Protein AF-Q4RB88-F1 (afdb_monomer_lite)

Sequence (222 aa):
HFDNVGSGYLALLQVATFKGWMDIMYAAIDSRRVEDQPIYEDNLYMYIYFVIFIIFGSFFTLNLFIGVIIDNFNQQKKKNCYQIFCFSSLYFGGQDIFMTEEQKKYYNAMKKLGSKKPQKPIPRPQNKIQGLVFDFVTQQVFDISIMILICLNMVTMMVETDDQSKDTEDVLYWVNFVFIVVFTGEFLLKLFALRHYYFTNGWNVFDVVVVILSIVGKYLAL

Foldseek 3Di:
DPPDPVVVVVLLVCLLVVHPVVVVQQCVQQDDDPPDDGDGRPRVCSVVVSVCCNVCVNPVVVVVVVVVVVVVLVVVQVVVVVVVVVPDPDDDDGDDPPDDPVRVVVVVVVVVVVVDDDDDDADFDPDPVLNVLLVVLPDPVNVVVVVVLVVVLVVLVVVDDPDDDPVNVVVSVVVLVVSLVVLVVSLVSLCSNRPPNQVVDPVSVVSVVVSVVSVVVVVVVD

InterPro domains:
  IPR005821 Ion transport domain [PF00520] (1-79)
  IPR005821 Ion transport domain [PF00520] (140-217)
  IPR027359 Voltage-dependent channel domain superfamily [G3DSA:1.20.120.350] (132-222)
  IPR043203 Voltage-gated cation channel calcium and sodium [PTHR10037] (1-218)
  IPR044564 Voltage-gated sodium channel alpha subunit, inactivation gate [cd13433] (71-135)

Radius of gyration: 31.75 Å; chains: 1; bounding box: 65×32×84 Å

Structure (mmCIF, N/CA/C/O backbone):
data_AF-Q4RB88-F1
#
_entry.id   AF-Q4RB88-F1
#
loop_
_atom_site.group_PDB
_atom_site.id
_atom_site.type_symbol
_atom_site.label_atom_id
_atom_site.label_alt_id
_atom_site.label_comp_id
_atom_site.label_asym_id
_atom_site.label_entity_id
_atom_site.label_seq_id
_atom_site.pdbx_PDB_ins_code
_atom_site.Cartn_x
_atom_site.Cartn_y
_atom_site.Cartn_z
_atom_site.occupancy
_atom_site.B_iso_or_equiv
_atom_site.auth_seq_id
_atom_site.auth_comp_id
_atom_site.auth_asym_id
_atom_site.auth_atom_id
_atom_site.pdbx_PDB_model_num
ATOM 1 N N . HIS A 1 1 ? 22.715 5.050 -31.497 1.00 77.69 1 HIS A N 1
ATOM 2 C CA . HIS A 1 1 ? 23.514 4.656 -32.678 1.00 77.69 1 HIS A CA 1
ATOM 3 C C . HIS A 1 1 ? 24.843 4.044 -32.241 1.00 77.69 1 HIS A C 1
ATOM 5 O O . HIS A 1 1 ? 25.268 4.281 -31.112 1.00 77.69 1 HIS A O 1
ATOM 11 N N . PHE A 1 2 ? 25.467 3.237 -33.103 1.00 89.88 2 PHE A N 1
ATOM 12 C CA . PHE A 1 2 ? 26.639 2.401 -32.792 1.00 89.88 2 PHE A CA 1
ATOM 13 C C . PHE A 1 2 ? 27.929 2.889 -33.480 1.00 89.88 2 PHE A C 1
ATOM 15 O O . PHE A 1 2 ? 28.829 2.101 -33.740 1.00 89.88 2 PHE A O 1
ATOM 22 N N . ASP A 1 3 ? 28.028 4.192 -33.750 1.00 88.94 3 ASP A N 1
ATOM 23 C CA . ASP A 1 3 ? 29.094 4.760 -34.593 1.00 88.94 3 ASP A CA 1
ATOM 24 C C . ASP A 1 3 ? 30.464 4.755 -33.899 1.00 88.94 3 ASP A C 1
ATOM 26 O O . ASP A 1 3 ? 31.497 4.556 -34.528 1.00 88.94 3 ASP A O 1
ATOM 30 N N . ASN A 1 4 ? 30.469 4.932 -32.575 1.00 93.94 4 ASN A N 1
ATOM 31 C CA . ASN A 1 4 ? 31.652 4.867 -31.726 1.00 93.94 4 ASN A CA 1
ATOM 32 C C . ASN A 1 4 ? 31.430 3.905 -30.555 1.00 93.94 4 ASN A C 1
ATOM 34 O O . ASN A 1 4 ? 30.302 3.672 -30.120 1.00 93.94 4 ASN A O 1
ATOM 38 N N . VAL A 1 5 ? 32.520 3.422 -29.952 1.00 94.00 5 VAL A N 1
ATOM 39 C CA . VAL A 1 5 ? 32.455 2.534 -28.776 1.00 94.00 5 VAL A CA 1
ATOM 40 C C . VAL A 1 5 ? 31.683 3.186 -27.621 1.00 94.00 5 VAL A C 1
ATOM 42 O O . VAL A 1 5 ? 30.823 2.549 -27.021 1.00 94.00 5 VAL A O 1
ATOM 45 N N . GLY A 1 6 ? 31.921 4.473 -27.340 1.00 93.44 6 GLY A N 1
ATOM 46 C CA . GLY A 1 6 ? 31.227 5.198 -26.267 1.00 93.44 6 GLY A CA 1
ATOM 47 C C . GLY A 1 6 ? 29.718 5.353 -26.501 1.00 93.44 6 GLY A C 1
ATOM 48 O O . GLY A 1 6 ? 28.925 5.083 -25.599 1.00 93.44 6 GLY A O 1
ATOM 49 N N . SER A 1 7 ? 29.303 5.724 -27.718 1.00 91.38 7 SER A N 1
ATOM 50 C CA . SER A 1 7 ? 27.880 5.793 -28.086 1.00 91.38 7 SER A CA 1
ATOM 51 C C . SER A 1 7 ? 27.234 4.406 -28.122 1.00 91.38 7 SER A C 1
ATOM 53 O O . SER A 1 7 ? 26.071 4.267 -27.752 1.00 91.38 7 SER A O 1
ATOM 55 N N . GLY A 1 8 ? 28.002 3.376 -28.491 1.00 93.12 8 GLY A N 1
ATOM 56 C CA . GLY A 1 8 ? 27.594 1.978 -28.416 1.00 93.12 8 GLY A CA 1
ATOM 57 C C . GLY A 1 8 ? 27.326 1.530 -26.981 1.00 93.12 8 GLY A C 1
ATOM 58 O O . GLY A 1 8 ? 26.267 0.973 -26.719 1.00 93.12 8 GLY A O 1
ATOM 59 N N . TYR A 1 9 ? 28.206 1.843 -26.023 1.00 92.31 9 TYR A N 1
ATOM 60 C CA . TYR A 1 9 ? 27.949 1.574 -24.601 1.00 92.31 9 TYR A CA 1
ATOM 61 C C . TYR A 1 9 ? 26.694 2.286 -24.091 1.00 92.31 9 TYR A C 1
ATOM 63 O O . TYR A 1 9 ? 25.915 1.687 -23.352 1.00 92.31 9 TYR A O 1
ATOM 71 N N . LEU A 1 10 ? 26.469 3.537 -24.500 1.00 93.06 10 LEU A N 1
ATOM 72 C CA . LEU A 1 10 ? 25.260 4.277 -24.138 1.00 93.06 10 LEU A CA 1
ATOM 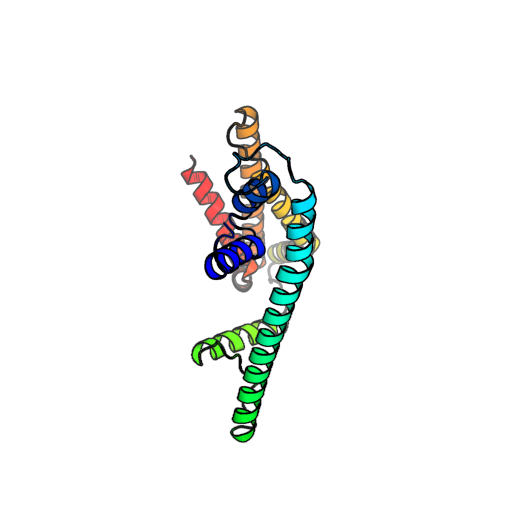73 C C . LEU A 1 10 ? 23.995 3.631 -24.729 1.00 93.06 10 LEU A C 1
ATOM 75 O O . LEU A 1 10 ? 23.004 3.475 -24.019 1.00 93.06 10 LEU A O 1
ATOM 79 N N . ALA A 1 11 ? 24.042 3.195 -25.989 1.00 92.69 11 ALA A N 1
ATOM 80 C CA . ALA A 1 11 ? 22.943 2.474 -26.625 1.00 92.69 11 ALA A CA 1
ATOM 81 C C . ALA A 1 11 ? 22.674 1.124 -25.935 1.00 92.69 11 ALA A C 1
ATOM 83 O O . ALA A 1 11 ? 21.530 0.808 -25.618 1.00 92.69 11 ALA A O 1
ATOM 84 N N . LEU A 1 12 ? 23.720 0.357 -25.618 1.00 92.06 12 LEU A N 1
ATOM 85 C CA . LEU A 1 12 ? 23.603 -0.900 -24.874 1.00 92.06 12 LEU A CA 1
ATOM 86 C C . LEU A 1 12 ? 23.063 -0.686 -23.455 1.00 92.06 12 LEU A C 1
ATOM 88 O O . LEU A 1 12 ? 22.292 -1.510 -22.976 1.00 92.06 12 LEU A O 1
ATOM 92 N N . LEU A 1 13 ? 23.406 0.421 -22.792 1.00 91.31 13 LEU A N 1
ATOM 93 C CA . LEU A 1 13 ? 22.841 0.790 -21.492 1.00 91.31 13 LEU A CA 1
ATOM 94 C C . LEU A 1 13 ? 21.338 1.109 -21.592 1.00 91.31 13 LEU A C 1
ATOM 96 O O . LEU A 1 13 ? 20.556 0.671 -20.748 1.00 91.31 13 LEU A O 1
ATOM 100 N N . GLN A 1 14 ? 20.916 1.840 -22.625 1.00 92.38 14 GLN A N 1
ATOM 101 C CA . GLN A 1 14 ? 19.498 2.120 -22.895 1.00 92.38 14 GLN A CA 1
ATOM 102 C C . GLN A 1 14 ? 18.711 0.832 -23.171 1.00 92.38 14 GLN A C 1
ATOM 104 O O . GLN A 1 14 ? 17.647 0.615 -22.587 1.00 92.38 14 GLN A O 1
ATOM 109 N N . VAL A 1 15 ? 19.285 -0.076 -23.967 1.00 92.94 15 VAL A N 1
ATOM 110 C CA . VAL A 1 15 ? 18.731 -1.419 -24.191 1.00 92.94 15 VAL A CA 1
ATOM 111 C C . VAL A 1 15 ? 18.657 -2.209 -22.887 1.00 92.94 15 VAL A C 1
ATOM 113 O O . VAL A 1 15 ? 17.604 -2.750 -22.561 1.00 92.94 15 VAL A O 1
ATOM 116 N N . ALA A 1 16 ? 19.727 -2.224 -22.090 1.00 92.12 16 ALA A N 1
ATOM 117 C CA . ALA A 1 16 ? 19.778 -2.998 -20.856 1.00 92.12 16 ALA A CA 1
ATOM 118 C C . ALA A 1 16 ? 18.821 -2.494 -19.763 1.00 92.12 16 ALA A C 1
ATOM 120 O O . ALA A 1 16 ? 18.448 -3.265 -18.882 1.00 92.12 16 ALA A O 1
ATOM 121 N N . THR A 1 17 ? 18.427 -1.219 -19.813 1.00 90.81 17 THR A N 1
ATOM 122 C CA . THR A 1 17 ? 17.453 -0.603 -18.895 1.00 90.81 17 THR A CA 1
ATOM 123 C C . THR A 1 17 ? 16.021 -0.614 -19.434 1.00 90.81 17 THR A C 1
ATOM 125 O O . THR A 1 17 ? 15.116 -0.145 -18.742 1.00 90.81 17 THR A O 1
ATOM 128 N N . PHE A 1 18 ? 15.806 -1.142 -20.645 1.00 91.19 18 PHE A N 1
ATOM 129 C CA . PHE A 1 18 ? 14.524 -1.157 -21.355 1.00 91.19 18 PHE A CA 1
ATOM 130 C C . PHE A 1 18 ? 13.894 0.234 -21.547 1.00 91.19 18 PHE A C 1
ATOM 132 O O . PHE A 1 18 ? 12.673 0.364 -21.646 1.00 91.19 18 PHE A O 1
ATOM 139 N N . LYS A 1 19 ? 14.710 1.293 -21.644 1.00 91.38 19 LYS A N 1
ATOM 140 C CA . LYS A 1 19 ? 14.245 2.674 -21.867 1.00 91.38 19 LYS A CA 1
ATOM 141 C C . LYS A 1 19 ? 14.839 3.244 -23.150 1.00 91.38 19 LYS A C 1
ATOM 143 O O . LYS A 1 19 ? 16.054 3.319 -23.278 1.00 91.38 19 LYS A O 1
ATOM 148 N N . GLY A 1 20 ? 13.983 3.653 -24.090 1.00 90.50 20 GLY A N 1
ATOM 149 C CA . GLY A 1 20 ? 14.419 4.169 -25.400 1.00 90.50 20 GLY A CA 1
ATOM 150 C C . GLY A 1 20 ? 15.058 3.110 -26.312 1.00 90.50 20 GLY A C 1
ATOM 151 O O . GLY A 1 20 ? 15.670 3.438 -27.320 1.00 90.50 20 GLY A O 1
ATOM 152 N N . TRP A 1 21 ? 14.931 1.829 -25.958 1.00 93.44 21 TRP A N 1
ATOM 153 C CA . TRP A 1 21 ? 15.539 0.716 -26.687 1.00 93.44 21 TRP A CA 1
ATOM 154 C C . TRP A 1 21 ? 14.840 0.405 -28.015 1.00 93.44 21 TRP A C 1
ATOM 156 O O . TRP A 1 21 ? 15.489 -0.094 -28.930 1.00 93.44 21 TRP A O 1
ATOM 166 N N . MET A 1 22 ? 13.546 0.729 -28.126 1.00 93.94 22 MET A N 1
ATOM 167 C CA . MET A 1 22 ? 12.754 0.508 -29.340 1.00 93.94 22 MET A CA 1
ATOM 168 C C . MET A 1 22 ? 13.342 1.265 -30.530 1.00 93.94 22 MET A C 1
ATOM 170 O O . MET A 1 22 ? 13.569 0.660 -31.568 1.00 93.94 22 MET A O 1
ATOM 174 N N . ASP A 1 23 ? 13.678 2.546 -30.357 1.00 93.44 23 ASP A N 1
ATOM 175 C CA . ASP A 1 23 ? 14.223 3.381 -31.436 1.00 93.44 23 ASP A CA 1
ATOM 176 C C . ASP A 1 23 ? 15.582 2.860 -31.927 1.00 93.44 23 ASP A C 1
ATOM 178 O O . ASP A 1 23 ? 15.859 2.836 -33.125 1.00 93.44 23 ASP A O 1
ATOM 182 N N . ILE A 1 24 ? 16.423 2.382 -31.001 1.00 93.81 24 ILE A N 1
ATOM 183 C CA . ILE A 1 24 ? 17.715 1.759 -31.324 1.00 93.81 24 ILE A CA 1
ATOM 184 C C . ILE A 1 24 ? 17.507 0.448 -32.080 1.00 93.81 24 ILE A C 1
ATOM 186 O O . ILE A 1 24 ? 18.217 0.175 -33.047 1.00 93.81 24 ILE A O 1
ATOM 190 N N . MET A 1 25 ? 16.561 -0.367 -31.619 1.00 94.25 25 MET A N 1
ATOM 191 C CA . MET A 1 25 ? 16.270 -1.662 -32.208 1.00 94.25 25 MET A CA 1
ATOM 192 C C . MET A 1 25 ? 15.705 -1.494 -33.623 1.00 94.25 25 MET A C 1
ATOM 194 O O . MET A 1 25 ? 16.228 -2.111 -34.544 1.00 94.25 25 MET A O 1
ATOM 198 N N . TYR A 1 26 ? 14.713 -0.619 -33.817 1.00 93.31 26 TYR A N 1
ATOM 199 C CA . TYR A 1 26 ? 14.128 -0.332 -35.129 1.00 93.31 26 TYR A CA 1
ATOM 200 C C . TYR A 1 26 ? 15.175 0.185 -36.116 1.00 93.31 26 TYR A C 1
ATOM 202 O O . TYR A 1 26 ? 15.323 -0.375 -37.198 1.00 93.31 26 TYR A O 1
ATOM 210 N N . ALA A 1 27 ? 15.998 1.157 -35.711 1.00 92.81 27 ALA A N 1
ATOM 211 C CA . ALA A 1 27 ? 17.072 1.665 -36.563 1.00 92.81 27 ALA A CA 1
ATOM 212 C C . ALA A 1 27 ? 18.110 0.588 -36.939 1.00 92.81 27 ALA A C 1
ATOM 214 O O . ALA A 1 27 ? 18.722 0.669 -38.001 1.00 92.81 27 ALA A O 1
ATOM 215 N N . ALA A 1 28 ? 18.331 -0.410 -36.078 1.00 92.62 28 ALA A N 1
ATOM 216 C CA . ALA A 1 28 ? 19.241 -1.519 -36.351 1.00 92.62 28 ALA A CA 1
ATOM 217 C C . ALA A 1 28 ? 18.615 -2.598 -37.254 1.00 92.62 28 ALA A C 1
ATOM 219 O O . ALA A 1 28 ? 19.313 -3.159 -38.094 1.00 92.62 28 ALA A O 1
ATOM 220 N N . ILE A 1 29 ? 17.320 -2.886 -37.116 1.00 94.44 29 ILE A N 1
ATOM 221 C CA . ILE A 1 29 ? 16.604 -3.860 -37.958 1.00 94.44 29 ILE A CA 1
ATOM 222 C C . ILE A 1 29 ? 16.434 -3.336 -39.384 1.00 94.44 29 ILE A C 1
ATOM 224 O O . ILE A 1 29 ? 16.623 -4.086 -40.338 1.00 94.44 29 ILE A O 1
ATOM 228 N N . ASP A 1 30 ? 16.150 -2.043 -39.531 1.00 93.88 30 ASP A N 1
ATOM 229 C CA . ASP A 1 30 ? 15.980 -1.406 -40.840 1.00 93.88 30 ASP A CA 1
ATOM 230 C C . ASP A 1 30 ? 17.328 -1.080 -41.520 1.00 93.88 30 ASP A C 1
ATOM 232 O O . ASP A 1 30 ? 17.373 -0.513 -42.617 1.00 93.88 30 ASP A O 1
ATOM 236 N N . SER A 1 31 ? 18.449 -1.403 -40.861 1.00 91.56 31 SER A N 1
ATOM 237 C CA . SER A 1 31 ? 19.793 -1.082 -41.344 1.00 91.56 31 SER A CA 1
ATOM 238 C C . SER A 1 31 ? 20.233 -1.980 -42.501 1.00 91.56 31 SER A C 1
ATOM 240 O O . SER A 1 31 ? 20.001 -3.190 -42.506 1.00 91.56 31 SER A O 1
ATOM 242 N N . ARG A 1 32 ? 20.913 -1.367 -43.478 1.00 88.69 32 ARG A N 1
ATOM 243 C CA . ARG A 1 32 ? 21.399 -2.023 -44.701 1.00 88.69 32 ARG A CA 1
ATOM 244 C C . ARG A 1 32 ? 22.917 -1.892 -44.820 1.00 88.69 32 ARG A C 1
ATOM 246 O O . ARG A 1 32 ? 23.649 -2.313 -43.926 1.00 88.69 32 ARG A O 1
ATOM 253 N N . ARG A 1 33 ? 23.420 -1.319 -45.917 1.00 87.81 33 ARG A N 1
ATOM 254 C CA . ARG A 1 33 ? 24.838 -0.971 -46.074 1.00 87.81 33 ARG A CA 1
ATOM 255 C C . ARG A 1 33 ? 25.094 0.450 -45.584 1.00 87.81 33 ARG A C 1
ATOM 257 O O . ARG A 1 33 ? 24.173 1.240 -45.400 1.00 87.81 33 ARG A O 1
ATOM 264 N N . VAL A 1 34 ? 26.368 0.759 -45.369 1.00 83.50 34 VAL A N 1
ATOM 265 C CA . VAL A 1 34 ? 26.815 2.106 -45.002 1.00 83.50 34 VAL A CA 1
ATOM 266 C C . VAL A 1 34 ? 26.401 3.084 -46.112 1.00 83.50 34 VAL A C 1
ATOM 268 O O . VAL A 1 34 ? 26.626 2.782 -47.282 1.00 83.50 34 VAL A O 1
ATOM 271 N N . GLU A 1 35 ? 25.795 4.214 -45.735 1.00 87.62 35 GLU A N 1
ATOM 272 C CA . GLU A 1 35 ? 25.214 5.258 -46.611 1.00 87.62 35 GLU A CA 1
ATOM 273 C C . GLU A 1 35 ? 23.905 4.910 -47.358 1.00 87.62 35 GLU A C 1
ATOM 275 O O . GLU A 1 35 ? 23.347 5.779 -48.030 1.00 87.62 35 GLU A O 1
ATOM 280 N N . ASP A 1 36 ? 23.353 3.698 -47.223 1.00 90.62 36 ASP A N 1
ATOM 281 C CA . ASP A 1 36 ? 22.046 3.371 -47.812 1.00 90.62 36 ASP A CA 1
ATOM 282 C C . ASP A 1 36 ? 20.893 3.815 -46.894 1.00 90.62 36 ASP A C 1
ATOM 284 O O . ASP A 1 36 ? 20.906 3.571 -45.686 1.00 90.62 36 ASP A O 1
ATOM 288 N N . GLN A 1 37 ? 19.836 4.401 -47.473 1.00 90.38 37 GLN A N 1
ATOM 289 C CA . GLN A 1 37 ? 18.606 4.722 -46.734 1.00 90.38 37 GLN A CA 1
ATOM 290 C C . GLN A 1 37 ? 18.017 3.436 -46.112 1.00 90.38 37 GLN A C 1
ATOM 292 O O . GLN A 1 37 ? 17.914 2.436 -46.831 1.00 90.38 37 GLN A O 1
ATOM 297 N N . PRO A 1 38 ? 17.602 3.425 -44.833 1.00 92.94 38 PRO A N 1
ATOM 298 C CA . PRO A 1 38 ? 16.984 2.253 -44.214 1.00 92.94 38 PRO A CA 1
ATOM 299 C C . PRO A 1 38 ? 15.663 1.876 -44.898 1.00 92.94 38 PRO A C 1
ATOM 301 O O . PRO A 1 38 ? 14.909 2.750 -45.336 1.00 92.94 38 PRO A O 1
ATOM 304 N N . ILE A 1 39 ? 15.390 0.574 -44.993 1.00 92.44 39 ILE A N 1
ATOM 305 C CA . ILE A 1 39 ? 14.103 0.025 -45.442 1.00 92.44 39 ILE A CA 1
ATOM 306 C C . ILE A 1 39 ? 13.544 -0.829 -44.316 1.00 92.44 39 ILE A C 1
ATOM 308 O O . ILE A 1 39 ? 14.293 -1.531 -43.644 1.00 92.44 39 ILE A O 1
ATOM 312 N N . TYR A 1 40 ? 12.225 -0.766 -44.153 1.00 92.88 40 TYR A N 1
ATOM 313 C CA . TYR A 1 40 ? 11.494 -1.541 -43.164 1.00 92.88 40 TYR A CA 1
ATOM 314 C C . TYR A 1 40 ? 11.859 -3.032 -43.222 1.00 92.88 40 TYR A C 1
ATOM 316 O O . TYR A 1 40 ? 11.665 -3.673 -44.257 1.00 92.88 40 TYR A O 1
ATOM 324 N N . GLU A 1 41 ? 12.363 -3.560 -42.105 1.00 91.06 41 GLU A N 1
ATOM 325 C CA . GLU A 1 41 ? 12.638 -4.986 -41.880 1.00 91.06 41 GLU A CA 1
ATOM 326 C C . GLU A 1 41 ? 13.629 -5.650 -42.864 1.00 91.06 41 GLU A C 1
ATOM 328 O O . GLU A 1 41 ? 13.549 -6.851 -43.122 1.00 91.06 41 GLU A O 1
ATOM 333 N N . ASP A 1 42 ? 14.619 -4.910 -43.381 1.00 90.81 42 ASP A N 1
ATOM 334 C CA . ASP A 1 42 ? 15.641 -5.483 -44.282 1.00 90.81 42 ASP A CA 1
ATOM 335 C C . ASP A 1 42 ? 16.572 -6.488 -43.564 1.00 90.81 42 ASP A C 1
ATOM 337 O O . ASP A 1 42 ? 16.933 -7.524 -44.127 1.00 90.81 42 ASP A O 1
ATOM 341 N N . ASN A 1 43 ? 16.923 -6.238 -42.293 1.00 90.69 43 ASN A N 1
ATOM 342 C CA . ASN A 1 43 ? 17.848 -7.066 -41.511 1.00 90.69 43 ASN A CA 1
ATOM 343 C C . ASN A 1 43 ? 17.207 -7.660 -40.244 1.00 90.69 43 ASN A C 1
ATOM 345 O O . ASN A 1 43 ? 17.580 -7.364 -39.104 1.00 90.69 43 ASN A O 1
ATOM 349 N N . LEU A 1 44 ? 16.263 -8.582 -40.450 1.00 89.12 44 LEU A N 1
ATOM 350 C CA . LEU A 1 44 ? 15.533 -9.283 -39.382 1.00 89.12 44 LEU A CA 1
ATOM 351 C C . LEU A 1 44 ? 16.436 -10.042 -38.387 1.00 89.12 44 LEU A C 1
ATOM 353 O O . LEU A 1 44 ? 16.059 -10.246 -37.232 1.00 89.12 44 LEU A O 1
ATOM 357 N N . TYR A 1 45 ? 17.647 -10.450 -38.779 1.00 90.44 45 TYR A N 1
ATOM 358 C CA . TYR A 1 45 ? 18.564 -11.174 -37.887 1.00 90.44 45 TYR A CA 1
ATOM 359 C C . TYR A 1 45 ? 19.049 -10.325 -36.699 1.00 90.44 45 TYR A C 1
ATOM 361 O O . TYR A 1 45 ? 19.446 -10.881 -35.672 1.00 90.44 45 TYR A O 1
ATOM 369 N N . MET A 1 46 ? 18.959 -8.993 -36.784 1.00 91.44 46 MET A N 1
ATOM 370 C CA . MET A 1 46 ? 19.348 -8.084 -35.700 1.00 91.44 46 MET A CA 1
ATOM 371 C C . MET A 1 46 ? 18.468 -8.214 -34.449 1.00 91.44 46 MET A C 1
ATOM 373 O O . MET A 1 46 ? 18.948 -7.947 -33.346 1.00 91.44 46 MET A O 1
ATOM 377 N N . TYR A 1 47 ? 17.233 -8.723 -34.560 1.00 91.44 47 TYR A N 1
ATOM 378 C CA . TYR A 1 47 ? 16.421 -9.070 -33.384 1.00 91.44 47 TYR A CA 1
ATOM 379 C C . TYR A 1 47 ? 17.141 -10.064 -32.468 1.00 91.44 47 TYR A C 1
ATOM 381 O O . TYR A 1 47 ? 17.153 -9.905 -31.247 1.00 91.44 47 TYR A O 1
ATOM 389 N N . ILE A 1 48 ? 17.787 -11.075 -33.057 1.00 93.69 48 ILE A N 1
ATOM 390 C CA . ILE A 1 48 ? 18.474 -12.134 -32.312 1.00 93.69 48 ILE A CA 1
ATOM 391 C C . ILE A 1 48 ? 19.636 -11.545 -31.506 1.00 93.69 48 ILE A C 1
ATOM 393 O O . ILE A 1 48 ? 19.841 -11.938 -30.358 1.00 93.69 48 ILE A O 1
ATOM 397 N N . TYR A 1 49 ? 20.351 -10.560 -32.061 1.00 92.81 49 TYR A N 1
ATOM 398 C CA . TYR A 1 49 ? 21.421 -9.859 -31.352 1.00 92.81 49 TYR A CA 1
ATOM 399 C C . TYR A 1 49 ? 20.912 -9.198 -30.062 1.00 92.81 49 TYR A C 1
ATOM 401 O O . TYR A 1 49 ? 21.464 -9.452 -28.989 1.00 92.81 49 TYR A O 1
ATOM 409 N N . PHE A 1 50 ? 19.833 -8.410 -30.135 1.00 93.19 50 PHE A N 1
ATOM 410 C CA . PHE A 1 50 ? 19.281 -7.742 -28.952 1.00 93.19 50 PHE A CA 1
ATOM 411 C C . PHE A 1 50 ? 18.674 -8.727 -27.951 1.00 93.19 50 PHE A C 1
ATOM 413 O O . PHE A 1 50 ? 18.858 -8.548 -26.751 1.00 93.19 50 PHE A O 1
ATOM 420 N N . VAL A 1 51 ? 18.018 -9.799 -28.411 1.00 92.56 51 VAL A N 1
ATOM 421 C CA . VAL A 1 51 ? 17.477 -10.845 -27.525 1.00 92.56 51 VAL A CA 1
ATOM 422 C C . VAL A 1 51 ? 18.597 -11.537 -26.746 1.00 92.56 51 VAL A C 1
ATOM 424 O O . VAL A 1 51 ? 18.513 -11.651 -25.523 1.00 92.56 51 VAL A O 1
ATOM 427 N N . ILE A 1 52 ? 19.676 -11.947 -27.419 1.00 92.88 52 ILE A N 1
ATOM 428 C CA . ILE A 1 52 ? 20.846 -12.547 -26.763 1.00 92.88 52 ILE A CA 1
ATOM 429 C C . ILE A 1 52 ? 21.481 -11.540 -25.797 1.00 92.88 52 ILE A C 1
ATOM 431 O O . ILE A 1 52 ? 21.790 -11.895 -24.660 1.00 92.88 52 ILE A O 1
ATOM 435 N N . PHE A 1 53 ? 21.638 -10.277 -26.203 1.00 92.50 53 PHE A N 1
ATOM 436 C CA . PHE A 1 53 ? 22.193 -9.239 -25.336 1.00 92.50 53 PHE A CA 1
ATOM 437 C C . PHE A 1 53 ? 21.329 -8.978 -24.094 1.00 92.50 53 PHE A C 1
ATOM 439 O O . PHE A 1 53 ? 21.867 -8.817 -23.006 1.00 92.50 53 PHE A O 1
ATOM 446 N N . ILE A 1 54 ? 20.003 -8.987 -24.205 1.00 91.06 54 ILE A N 1
ATOM 447 C CA . ILE A 1 54 ? 19.109 -8.813 -23.054 1.00 91.06 54 ILE A CA 1
ATOM 448 C C . ILE A 1 54 ? 19.201 -10.021 -22.110 1.00 91.06 54 ILE A C 1
ATOM 450 O O . ILE A 1 54 ? 19.335 -9.854 -20.896 1.00 91.06 54 ILE A O 1
ATOM 454 N N . ILE A 1 55 ? 19.182 -11.242 -22.655 1.00 89.62 55 ILE A N 1
ATOM 455 C CA . ILE A 1 55 ? 19.246 -12.472 -21.853 1.00 89.62 55 ILE A CA 1
ATOM 456 C C . ILE A 1 55 ? 20.592 -12.592 -21.139 1.00 89.62 55 ILE A C 1
ATOM 458 O O . ILE A 1 55 ? 20.625 -12.871 -19.948 1.00 89.62 55 ILE A O 1
ATOM 462 N N . PHE A 1 56 ? 21.710 -12.395 -21.833 1.00 87.25 56 PHE A N 1
ATOM 463 C CA . PHE A 1 56 ? 23.031 -12.592 -21.233 1.00 87.25 56 PHE A CA 1
ATOM 464 C C . PHE A 1 56 ? 23.591 -11.318 -20.614 1.00 87.25 56 PHE A C 1
ATOM 466 O O . PHE A 1 56 ? 24.141 -11.364 -19.522 1.00 87.25 56 PHE A O 1
ATOM 473 N N . GLY A 1 57 ? 23.448 -10.178 -21.278 1.00 84.81 57 GLY A N 1
ATOM 474 C CA . GLY A 1 57 ? 23.933 -8.891 -20.795 1.00 84.81 57 GLY A CA 1
ATOM 475 C C . GLY A 1 57 ? 23.136 -8.423 -19.589 1.00 84.81 57 GLY A C 1
ATOM 476 O O . GLY A 1 57 ? 23.695 -8.303 -18.504 1.00 84.81 57 GLY A O 1
ATOM 477 N N . SER A 1 58 ? 21.833 -8.193 -19.729 1.00 84.56 58 SER A N 1
ATOM 478 C CA . SER A 1 58 ? 21.042 -7.574 -18.655 1.00 84.56 58 SER A CA 1
ATOM 479 C C . SER A 1 58 ? 20.817 -8.506 -17.467 1.00 84.56 58 SER A C 1
ATOM 481 O O . SER A 1 58 ? 21.046 -8.102 -16.329 1.00 84.56 58 SER A O 1
ATOM 483 N N . PHE A 1 59 ? 20.422 -9.761 -17.700 1.00 85.38 59 PHE A N 1
ATOM 484 C CA . PHE A 1 59 ? 20.126 -10.683 -16.597 1.00 85.38 59 PHE A CA 1
ATOM 485 C C . PHE A 1 59 ? 21.379 -11.040 -15.786 1.00 85.38 59 PHE A C 1
ATOM 487 O O . PHE A 1 59 ? 21.359 -10.971 -14.558 1.00 85.38 59 PHE A O 1
ATOM 494 N N . PHE A 1 60 ? 22.489 -11.389 -16.446 1.00 87.69 60 PHE A N 1
ATOM 495 C CA . PHE A 1 60 ? 23.710 -11.780 -15.737 1.00 87.69 60 PHE A CA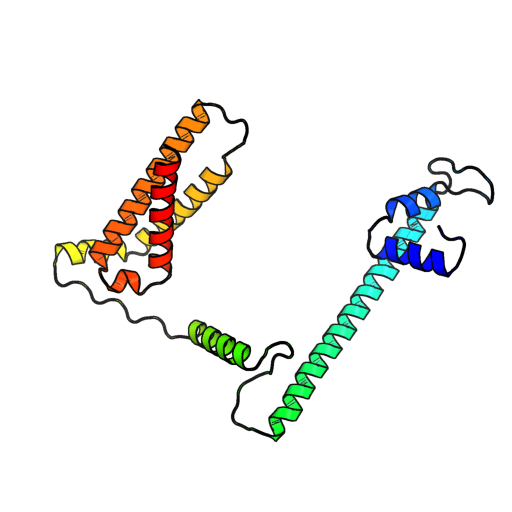 1
ATOM 496 C C . PHE A 1 60 ? 24.352 -10.594 -15.011 1.00 87.69 60 PHE A C 1
ATOM 498 O O . PHE A 1 60 ? 24.735 -10.730 -13.848 1.00 87.69 60 PHE A O 1
ATOM 505 N N . THR A 1 61 ? 24.440 -9.424 -15.658 1.00 86.75 61 THR A N 1
ATOM 506 C CA . THR A 1 61 ? 25.067 -8.245 -15.038 1.00 86.75 61 THR A CA 1
ATOM 507 C C . THR A 1 61 ? 24.261 -7.722 -13.854 1.00 86.75 61 THR A C 1
ATOM 509 O O . THR A 1 61 ? 24.857 -7.457 -12.810 1.00 86.75 61 THR A O 1
ATOM 512 N N . LEU A 1 62 ? 22.925 -7.644 -13.953 1.00 87.56 62 LEU A N 1
ATOM 513 C CA . LEU A 1 62 ? 22.074 -7.238 -12.830 1.00 87.56 62 LEU A CA 1
ATOM 514 C C . LEU A 1 62 ? 22.163 -8.231 -11.670 1.00 87.56 62 LEU A C 1
ATOM 516 O O . LEU A 1 62 ? 22.336 -7.809 -10.527 1.00 87.56 62 LEU A O 1
ATOM 520 N N . ASN A 1 63 ? 22.112 -9.536 -11.943 1.00 88.50 63 ASN A N 1
ATOM 521 C CA . ASN A 1 63 ? 22.200 -10.552 -10.893 1.00 88.50 63 ASN A CA 1
ATOM 522 C C . ASN A 1 63 ? 23.559 -10.541 -10.185 1.00 88.50 63 ASN A C 1
ATOM 524 O O . ASN A 1 63 ? 23.606 -10.612 -8.956 1.00 88.50 63 ASN A O 1
ATOM 528 N N . LEU A 1 64 ? 24.662 -10.408 -10.931 1.00 91.31 64 LEU A N 1
ATOM 529 C CA . LEU A 1 64 ? 25.998 -10.292 -10.347 1.00 91.31 64 LEU A CA 1
ATOM 530 C C . LEU A 1 64 ? 26.116 -9.017 -9.510 1.00 91.31 64 LEU A C 1
ATOM 532 O O . LEU A 1 64 ? 26.592 -9.071 -8.378 1.00 91.31 64 LEU A O 1
ATOM 536 N N . PHE A 1 65 ? 25.651 -7.883 -10.036 1.00 91.94 65 PHE A N 1
ATOM 537 C CA . PHE A 1 65 ? 25.701 -6.604 -9.335 1.00 91.94 65 PHE A CA 1
ATOM 538 C C . PHE A 1 65 ? 24.904 -6.638 -8.026 1.00 91.94 65 PHE A C 1
ATOM 540 O O . PHE A 1 65 ? 25.438 -6.294 -6.972 1.00 91.94 65 PHE A O 1
ATOM 547 N N . ILE A 1 66 ? 23.660 -7.128 -8.066 1.00 93.31 66 ILE A N 1
ATOM 548 C CA . ILE A 1 66 ? 22.813 -7.305 -6.879 1.00 93.31 66 ILE A CA 1
ATOM 549 C C . ILE A 1 66 ? 23.477 -8.269 -5.890 1.00 93.31 66 ILE A C 1
ATOM 551 O O . ILE A 1 66 ? 23.537 -7.968 -4.700 1.00 93.31 66 ILE A O 1
ATOM 555 N N . GLY A 1 67 ? 24.026 -9.391 -6.363 1.00 94.75 67 GLY A N 1
ATOM 556 C CA . GLY A 1 67 ? 24.719 -10.366 -5.522 1.00 94.75 67 GLY A CA 1
ATOM 557 C C . GLY A 1 67 ? 25.915 -9.768 -4.777 1.00 94.75 67 GLY A C 1
ATOM 558 O O . GLY A 1 67 ? 26.012 -9.910 -3.559 1.00 94.75 67 GLY A O 1
ATOM 559 N N . VAL A 1 68 ? 26.785 -9.039 -5.482 1.00 95.50 68 VAL A N 1
ATOM 560 C CA . VAL A 1 68 ? 27.959 -8.376 -4.889 1.00 95.50 68 VAL A CA 1
ATOM 561 C C . VAL A 1 68 ? 27.539 -7.292 -3.897 1.00 95.50 68 VAL A C 1
ATOM 563 O O . VAL A 1 68 ? 28.119 -7.194 -2.817 1.00 95.50 68 VAL A O 1
ATOM 566 N N . ILE A 1 69 ? 26.521 -6.493 -4.224 1.00 93.50 69 ILE A N 1
ATOM 567 C CA . ILE A 1 69 ? 26.009 -5.452 -3.326 1.00 93.50 69 ILE A CA 1
ATOM 568 C C . ILE A 1 69 ? 25.410 -6.057 -2.058 1.00 93.50 69 ILE A C 1
ATOM 570 O O . ILE A 1 69 ? 25.719 -5.596 -0.959 1.00 93.50 69 ILE A O 1
ATOM 574 N N . ILE A 1 70 ? 24.576 -7.092 -2.186 1.00 91.88 70 ILE A N 1
ATOM 575 C CA . ILE A 1 70 ? 23.966 -7.773 -1.039 1.00 91.88 70 ILE A CA 1
ATOM 576 C C . ILE A 1 70 ? 25.047 -8.404 -0.165 1.00 91.88 70 ILE A C 1
ATOM 578 O O . ILE A 1 70 ? 24.995 -8.262 1.058 1.00 91.88 70 ILE A O 1
ATOM 582 N N . ASP A 1 71 ? 26.039 -9.067 -0.759 1.00 93.06 71 ASP A N 1
ATOM 583 C CA . ASP A 1 71 ? 27.152 -9.624 0.004 1.00 93.06 71 ASP A CA 1
ATOM 584 C C . ASP A 1 71 ? 27.950 -8.520 0.714 1.00 93.06 71 ASP A C 1
ATOM 586 O O . ASP A 1 71 ? 28.223 -8.634 1.908 1.00 93.06 71 ASP A O 1
ATOM 590 N N . ASN A 1 72 ? 28.218 -7.392 0.048 1.00 89.00 72 ASN A N 1
ATOM 591 C CA . ASN A 1 72 ? 28.890 -6.249 0.664 1.00 89.00 72 ASN A CA 1
ATOM 592 C C . ASN A 1 72 ? 28.095 -5.685 1.853 1.00 89.00 72 ASN A C 1
ATOM 594 O O . ASN A 1 72 ? 28.656 -5.513 2.937 1.00 89.00 72 ASN A O 1
ATOM 598 N N . PHE A 1 73 ? 26.784 -5.471 1.703 1.00 88.12 73 PHE A N 1
ATOM 599 C CA . PHE A 1 73 ? 25.920 -5.027 2.801 1.00 88.12 73 PHE A CA 1
ATOM 600 C C . PHE A 1 73 ? 25.871 -6.044 3.944 1.00 88.12 73 PHE A C 1
ATOM 602 O O . PHE A 1 73 ? 25.928 -5.663 5.115 1.00 88.12 73 PHE A O 1
ATOM 609 N N . ASN A 1 74 ? 25.831 -7.340 3.633 1.00 85.06 74 ASN A N 1
ATOM 610 C CA . ASN A 1 74 ? 25.883 -8.398 4.637 1.00 85.06 74 ASN A CA 1
ATOM 611 C C . ASN A 1 74 ? 27.228 -8.417 5.375 1.00 85.06 74 ASN A C 1
ATOM 613 O O . ASN A 1 74 ? 27.256 -8.598 6.595 1.00 85.06 74 ASN A O 1
ATOM 617 N N . GLN A 1 75 ? 28.343 -8.186 4.679 1.00 84.69 75 GLN A N 1
ATOM 618 C CA . GLN A 1 75 ? 29.659 -8.044 5.297 1.00 84.69 75 GLN A CA 1
ATOM 619 C C . GLN A 1 75 ? 29.737 -6.798 6.185 1.00 84.69 75 GLN A C 1
ATOM 621 O O . GLN A 1 75 ? 30.229 -6.898 7.308 1.00 84.69 75 GLN A O 1
ATOM 626 N N . GLN A 1 76 ? 29.221 -5.648 5.740 1.00 76.50 76 GLN A N 1
ATOM 627 C CA . GLN A 1 76 ? 29.146 -4.432 6.561 1.00 76.50 76 GLN A CA 1
ATOM 628 C C . GLN A 1 76 ? 28.301 -4.665 7.820 1.00 76.50 76 GLN A C 1
ATOM 630 O O . GLN A 1 76 ? 28.710 -4.289 8.920 1.00 76.50 76 GLN A O 1
ATOM 635 N N . LYS A 1 77 ? 27.179 -5.387 7.694 1.00 78.06 77 LYS A N 1
ATOM 636 C CA . LYS A 1 77 ? 26.325 -5.766 8.829 1.00 78.06 77 LYS A CA 1
ATOM 637 C C . LYS A 1 77 ? 27.080 -6.648 9.826 1.00 78.06 77 LYS A C 1
ATOM 639 O O . LYS A 1 77 ? 27.016 -6.409 11.031 1.00 78.06 77 LYS A O 1
ATOM 644 N N . LYS A 1 78 ? 27.832 -7.644 9.338 1.00 74.69 78 LYS A N 1
ATOM 645 C CA . LYS A 1 78 ? 28.658 -8.537 10.172 1.00 74.69 78 LYS A CA 1
ATOM 646 C C . LYS A 1 78 ? 29.829 -7.804 10.837 1.00 74.69 78 LYS A C 1
ATOM 648 O O . LYS A 1 78 ? 30.050 -8.010 12.026 1.00 74.69 78 LYS A O 1
ATOM 653 N N . LYS A 1 79 ? 30.561 -6.943 10.119 1.00 69.25 79 LYS A N 1
ATOM 654 C CA . LYS A 1 79 ? 31.697 -6.173 10.666 1.00 69.25 79 LYS A CA 1
ATOM 655 C C . LYS A 1 79 ? 31.255 -5.224 11.778 1.00 69.25 79 LYS A C 1
ATOM 657 O O . LYS A 1 79 ? 31.851 -5.243 12.852 1.00 69.25 79 LYS A O 1
ATOM 662 N N . ASN A 1 80 ? 30.163 -4.488 11.566 1.00 57.84 80 ASN A N 1
ATOM 663 C CA . ASN A 1 80 ? 29.579 -3.636 12.604 1.00 57.84 80 ASN A CA 1
ATOM 664 C C . ASN A 1 80 ? 29.115 -4.466 13.812 1.00 57.84 80 ASN A C 1
ATOM 666 O O . ASN A 1 80 ? 29.310 -4.056 14.952 1.00 57.84 80 ASN A O 1
ATOM 670 N N . CYS A 1 81 ? 28.591 -5.676 13.585 1.00 54.91 81 CYS A N 1
ATOM 671 C CA . CYS A 1 81 ? 28.252 -6.601 14.665 1.00 54.91 81 CYS A CA 1
ATOM 672 C C . CYS A 1 81 ? 29.487 -7.055 15.472 1.00 54.91 81 CYS A C 1
ATOM 674 O O . CYS A 1 81 ? 29.425 -7.063 16.697 1.00 54.91 81 CYS A O 1
ATOM 676 N N . TYR A 1 82 ? 30.608 -7.403 14.823 1.00 52.62 82 TYR A N 1
ATOM 677 C CA . TYR A 1 82 ? 31.833 -7.865 15.499 1.00 52.62 82 TYR A CA 1
ATOM 678 C C . TYR A 1 82 ? 32.562 -6.750 16.262 1.00 52.62 82 TYR A C 1
ATOM 680 O O . TYR A 1 82 ? 33.000 -6.976 17.388 1.00 52.62 82 TYR A O 1
ATOM 688 N N . GLN A 1 83 ? 32.652 -5.540 15.698 1.00 48.28 83 GLN A N 1
ATOM 689 C CA . GLN A 1 83 ? 33.307 -4.406 16.363 1.00 48.28 83 GLN A CA 1
ATOM 690 C C . GLN A 1 83 ? 32.565 -3.969 17.641 1.00 48.28 83 GLN A C 1
ATOM 692 O O . GLN A 1 83 ? 33.184 -3.474 18.578 1.00 48.28 83 GLN A O 1
ATOM 697 N N . ILE A 1 84 ? 31.253 -4.216 17.718 1.00 48.81 84 ILE A N 1
ATOM 698 C CA . ILE A 1 84 ? 30.426 -3.926 18.901 1.00 48.81 84 ILE A CA 1
ATOM 699 C C . ILE A 1 84 ? 30.387 -5.096 19.893 1.00 48.81 84 ILE A C 1
ATOM 701 O O . ILE A 1 84 ? 30.287 -4.864 21.099 1.00 48.81 84 ILE A O 1
ATOM 705 N N . PHE A 1 85 ? 30.553 -6.342 19.431 1.00 47.66 85 PHE A N 1
ATOM 706 C CA . PHE A 1 85 ? 30.593 -7.519 20.310 1.00 47.66 85 PHE A CA 1
ATOM 707 C C . PHE A 1 85 ? 31.797 -7.506 21.273 1.00 47.66 85 PHE A C 1
ATOM 709 O O . PHE A 1 85 ? 31.701 -8.044 22.372 1.00 47.66 85 PHE A O 1
ATOM 716 N N . CYS A 1 86 ? 32.902 -6.837 20.920 1.00 50.12 86 CYS A N 1
ATOM 717 C CA . CYS A 1 86 ? 34.051 -6.664 21.819 1.00 50.12 86 CYS A CA 1
ATOM 718 C C . CYS A 1 86 ? 33.861 -5.590 22.907 1.00 50.12 86 CYS A C 1
ATOM 720 O O . CYS A 1 86 ? 34.638 -5.588 23.857 1.00 50.12 86 CYS A O 1
ATOM 722 N N . PHE A 1 87 ? 32.862 -4.697 22.811 1.00 46.91 87 PHE A N 1
ATOM 723 C CA . PHE A 1 87 ? 32.724 -3.565 23.746 1.00 46.91 87 PHE A CA 1
ATOM 724 C C . PHE A 1 87 ? 31.484 -3.601 24.651 1.00 46.91 87 PHE A C 1
ATOM 726 O O . PHE A 1 87 ? 31.423 -2.845 25.619 1.00 46.91 87 PHE A O 1
ATOM 733 N N . SER A 1 88 ? 30.497 -4.473 24.417 1.00 41.50 88 SER A N 1
ATOM 734 C CA . SER A 1 88 ? 29.415 -4.652 25.393 1.00 41.50 88 SER A CA 1
ATOM 735 C C . SER A 1 88 ? 28.649 -5.959 25.205 1.00 41.50 88 SER A C 1
ATOM 737 O O . SER A 1 88 ? 27.836 -6.099 24.295 1.00 41.50 88 SER A O 1
ATOM 739 N N . SER A 1 89 ? 28.824 -6.890 26.143 1.00 41.97 89 SER A N 1
ATOM 740 C CA . SER A 1 89 ? 28.026 -8.120 26.265 1.00 41.97 89 SER A CA 1
ATOM 741 C C . SER A 1 89 ? 26.574 -7.861 26.732 1.00 41.97 89 SER A C 1
ATOM 743 O O . SER A 1 89 ? 25.920 -8.751 27.267 1.00 41.97 89 SER A O 1
ATOM 745 N N . LEU A 1 90 ? 26.045 -6.636 26.590 1.00 42.47 90 LEU A N 1
ATOM 746 C CA . LEU A 1 90 ? 24.750 -6.269 27.174 1.00 42.47 90 LEU A CA 1
ATOM 747 C C . LEU A 1 90 ? 23.850 -5.364 26.321 1.00 42.47 90 LEU A C 1
ATOM 749 O O . LEU A 1 90 ? 22.927 -4.781 26.873 1.00 42.47 90 LEU A O 1
ATOM 753 N N . TYR A 1 91 ? 24.030 -5.243 25.003 1.00 43.78 91 TYR A N 1
ATOM 754 C CA . TYR A 1 91 ? 23.023 -4.554 24.180 1.00 43.78 91 TYR A CA 1
ATOM 755 C C . TYR A 1 91 ? 22.797 -5.231 22.824 1.00 43.78 91 TYR A C 1
ATOM 757 O O . TYR A 1 91 ? 23.503 -4.999 21.855 1.00 43.78 91 TYR A O 1
ATOM 765 N N . PHE A 1 92 ? 21.748 -6.059 22.801 1.00 42.44 92 PHE A N 1
ATOM 766 C CA . PHE A 1 92 ? 20.776 -6.216 21.714 1.00 42.44 92 PHE A CA 1
ATOM 767 C C . PHE A 1 92 ? 21.300 -6.332 20.266 1.00 42.44 92 PHE A C 1
ATOM 769 O O . PHE A 1 92 ? 21.585 -5.344 19.604 1.00 42.44 92 PHE A O 1
ATOM 776 N N . GLY A 1 93 ? 21.258 -7.572 19.762 1.00 47.19 93 GLY A N 1
ATOM 777 C CA . GLY A 1 93 ? 20.858 -7.988 18.409 1.00 47.19 93 GLY A CA 1
ATOM 778 C C . GLY A 1 93 ? 21.112 -7.052 17.221 1.00 47.19 93 GLY A C 1
ATOM 779 O O . GLY A 1 93 ? 20.414 -6.061 17.061 1.00 47.19 93 GLY A O 1
ATOM 780 N N . GLY A 1 94 ? 22.002 -7.491 16.321 1.00 55.19 94 GLY A N 1
ATOM 781 C CA . GLY A 1 94 ? 22.029 -7.153 14.890 1.00 55.19 94 GLY A CA 1
ATOM 782 C C . GLY A 1 94 ? 21.805 -5.681 14.560 1.00 55.19 94 GLY A C 1
ATOM 783 O O . GLY A 1 94 ? 20.699 -5.292 14.206 1.00 55.19 94 GLY A O 1
ATOM 784 N N . GLN A 1 95 ? 22.860 -4.877 14.642 1.00 58.31 95 GLN A N 1
ATOM 785 C CA . GLN A 1 95 ? 22.771 -3.447 14.383 1.00 58.31 95 GLN A CA 1
ATOM 786 C C . GLN A 1 95 ? 22.411 -3.175 12.912 1.00 58.31 95 GLN A C 1
ATOM 788 O O . GLN A 1 95 ? 23.164 -3.517 11.998 1.00 58.31 95 GLN A O 1
ATOM 793 N N . ASP A 1 96 ? 21.255 -2.560 12.678 1.00 62.62 96 ASP A N 1
ATOM 794 C CA . ASP A 1 96 ? 20.876 -2.099 11.347 1.00 62.62 96 ASP A CA 1
ATO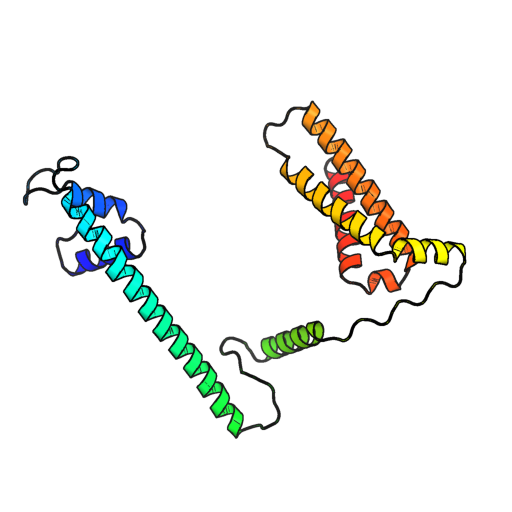M 795 C C . ASP A 1 96 ? 21.719 -0.872 10.962 1.00 62.62 96 ASP A C 1
ATOM 797 O O . ASP A 1 96 ? 21.842 0.089 11.732 1.00 62.62 96 ASP A O 1
ATOM 801 N N . ILE A 1 97 ? 22.330 -0.944 9.774 1.00 70.00 97 ILE A N 1
ATOM 802 C CA . ILE A 1 97 ? 23.356 -0.010 9.273 1.00 70.00 97 ILE A CA 1
ATOM 803 C C . ILE A 1 97 ? 22.772 1.388 9.011 1.00 70.00 97 ILE A C 1
ATOM 805 O O . ILE A 1 97 ? 23.476 2.383 9.136 1.00 70.00 97 ILE A O 1
ATOM 809 N N . PHE A 1 98 ? 21.479 1.471 8.692 1.00 81.00 98 PHE A N 1
ATOM 810 C CA . PHE A 1 98 ? 20.836 2.699 8.215 1.00 81.00 98 PHE A CA 1
ATOM 811 C C . PHE A 1 98 ? 20.063 3.483 9.285 1.00 81.00 98 PHE A C 1
ATOM 813 O O . PHE A 1 98 ? 19.526 4.541 8.979 1.00 81.00 98 PHE A O 1
ATOM 820 N N . MET A 1 99 ? 19.967 2.977 10.521 1.00 81.12 99 MET A N 1
ATOM 821 C CA . MET A 1 99 ? 19.153 3.612 11.566 1.00 81.12 99 MET A CA 1
ATOM 822 C C . MET A 1 99 ? 19.990 4.421 12.558 1.00 81.12 99 MET A C 1
ATOM 824 O O . MET A 1 99 ? 20.981 3.920 13.108 1.00 81.12 99 MET A O 1
ATOM 828 N N . THR A 1 100 ? 19.523 5.633 12.869 1.00 85.88 100 THR A N 1
ATOM 829 C CA . THR A 1 100 ? 20.071 6.453 13.960 1.00 85.88 100 THR A CA 1
ATOM 830 C C . THR A 1 100 ? 19.786 5.825 15.328 1.00 85.88 100 THR A C 1
ATOM 832 O O . THR A 1 100 ? 18.951 4.925 15.473 1.00 85.88 100 THR A O 1
ATOM 835 N N . GLU A 1 101 ? 20.480 6.288 16.369 1.00 82.56 101 GLU A N 1
ATOM 836 C CA . GLU A 1 101 ? 20.293 5.773 17.732 1.00 82.56 101 GLU A CA 1
ATOM 837 C C . GLU A 1 101 ? 18.874 6.002 18.268 1.00 82.56 101 GLU A C 1
ATOM 839 O O . GLU A 1 101 ? 18.316 5.131 18.938 1.00 82.56 101 GLU A O 1
ATOM 844 N N . GLU A 1 102 ? 18.253 7.135 17.938 1.00 83.75 102 GLU A N 1
ATOM 845 C CA . GLU A 1 102 ? 16.871 7.422 18.328 1.00 83.75 102 GLU A CA 1
ATOM 846 C C . GLU A 1 102 ? 15.876 6.528 17.585 1.00 83.75 102 GLU A C 1
ATOM 848 O O . GLU A 1 102 ? 15.008 5.918 18.212 1.00 83.75 102 GLU A O 1
ATOM 853 N N . GLN A 1 103 ? 16.048 6.351 16.271 1.00 84.94 103 GLN A N 1
ATOM 854 C CA . GLN A 1 103 ? 15.209 5.456 15.467 1.00 84.94 103 GLN A CA 1
ATOM 855 C C . GLN A 1 103 ? 15.282 4.009 15.965 1.00 84.94 103 GLN A C 1
ATOM 857 O O . GLN A 1 103 ? 14.258 3.333 16.044 1.0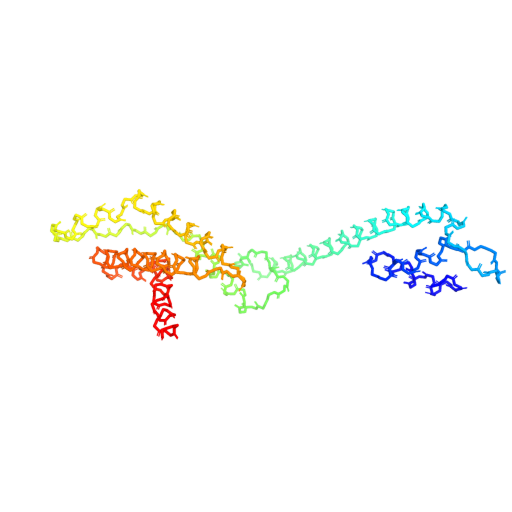0 84.94 103 GLN A O 1
ATOM 862 N N . LYS A 1 104 ? 16.462 3.549 16.401 1.00 84.50 104 LYS A N 1
ATOM 863 C CA . LYS A 1 104 ? 16.631 2.225 17.022 1.00 84.50 104 LYS A CA 1
ATOM 864 C C . LYS A 1 104 ? 15.814 2.077 18.305 1.00 84.50 104 LYS A C 1
ATOM 866 O O . LYS A 1 104 ? 15.258 1.005 18.546 1.00 84.50 104 LYS A O 1
ATOM 871 N N . LYS A 1 105 ? 15.705 3.127 19.130 1.00 88.12 105 LYS A N 1
ATOM 872 C CA . LYS A 1 105 ? 14.852 3.105 20.333 1.00 88.12 105 LYS A CA 1
ATOM 873 C C . LYS A 1 105 ? 13.379 2.935 19.952 1.00 88.12 105 LYS A C 1
ATOM 875 O O . LYS A 1 105 ? 12.722 2.059 20.517 1.00 88.12 105 LYS A O 1
ATOM 880 N N . TYR A 1 106 ? 12.890 3.688 18.963 1.00 86.56 106 TYR A N 1
ATOM 881 C CA . TYR A 1 106 ? 11.519 3.551 18.453 1.00 86.56 106 TYR A CA 1
ATOM 882 C C . TYR A 1 106 ? 11.260 2.169 17.844 1.00 86.56 106 TYR A C 1
ATOM 884 O O . TYR A 1 106 ? 10.279 1.518 18.203 1.00 86.56 106 TYR A O 1
ATOM 892 N N . TYR A 1 107 ? 12.171 1.671 17.007 1.00 85.31 107 TYR A N 1
ATOM 893 C CA . TYR A 1 107 ? 12.076 0.340 16.408 1.00 85.31 107 TYR A CA 1
ATOM 894 C C . TYR A 1 107 ? 12.010 -0.765 17.471 1.00 85.31 107 TYR A C 1
ATOM 896 O O . TYR A 1 107 ? 11.132 -1.627 17.432 1.00 85.31 107 TYR A O 1
ATOM 904 N N . ASN A 1 108 ? 12.884 -0.716 18.481 1.00 86.25 108 ASN A N 1
ATOM 905 C CA . ASN A 1 108 ? 12.875 -1.685 19.576 1.00 86.25 108 ASN A CA 1
ATOM 906 C C . ASN A 1 108 ? 11.597 -1.601 20.423 1.00 86.25 108 ASN A C 1
ATOM 908 O O . ASN A 1 108 ? 11.099 -2.633 20.879 1.00 86.25 108 ASN A O 1
ATOM 912 N N . ALA A 1 109 ? 11.051 -0.399 20.630 1.00 88.12 109 ALA A N 1
ATOM 913 C CA . ALA A 1 109 ? 9.767 -0.220 21.297 1.00 88.12 109 ALA A CA 1
ATOM 914 C C . ALA A 1 109 ? 8.622 -0.848 20.481 1.00 88.12 109 ALA A C 1
ATOM 916 O O . ALA A 1 109 ? 7.856 -1.636 21.031 1.00 88.12 109 ALA A O 1
ATOM 917 N N . MET A 1 110 ? 8.557 -0.597 19.168 1.00 86.31 110 MET A N 1
ATOM 918 C CA . MET A 1 110 ? 7.565 -1.200 18.264 1.00 86.31 110 MET A CA 1
ATOM 919 C C . MET A 1 110 ? 7.680 -2.727 18.210 1.00 86.31 110 MET A C 1
ATOM 921 O O . MET A 1 110 ? 6.680 -3.433 18.333 1.00 86.31 110 MET A O 1
ATOM 925 N N . LYS A 1 111 ? 8.905 -3.258 18.132 1.00 86.38 111 LYS A N 1
ATOM 926 C CA . LYS A 1 111 ? 9.159 -4.703 18.176 1.00 86.38 111 LYS A CA 1
ATOM 927 C C . LYS A 1 111 ? 8.647 -5.330 19.476 1.00 86.38 111 LYS A C 1
ATOM 929 O O . LYS A 1 111 ? 8.028 -6.390 19.448 1.00 86.38 111 LYS A O 1
ATOM 934 N N . LYS A 1 112 ? 8.849 -4.661 20.617 1.00 85.06 112 LYS A N 1
ATOM 935 C CA . LYS A 1 112 ? 8.314 -5.105 21.916 1.00 85.06 112 LYS A CA 1
ATOM 936 C C . LYS A 1 112 ? 6.786 -5.023 21.991 1.00 85.06 112 LYS A C 1
ATOM 938 O O . LYS A 1 112 ? 6.189 -5.873 22.646 1.00 85.06 112 LYS A O 1
ATOM 943 N N . LEU A 1 113 ? 6.156 -4.046 21.332 1.00 80.94 113 LEU A N 1
ATOM 944 C CA . LEU A 1 113 ? 4.693 -3.951 21.250 1.00 80.94 113 LEU A CA 1
ATOM 945 C C . LEU A 1 113 ? 4.090 -5.143 20.492 1.00 80.94 113 LEU A C 1
ATOM 947 O O . LEU A 1 113 ? 3.089 -5.687 20.949 1.00 80.94 113 LEU A O 1
ATOM 951 N N . GLY A 1 114 ? 4.737 -5.603 19.415 1.00 78.19 114 GLY A N 1
ATOM 952 C CA . GLY A 1 114 ? 4.312 -6.793 18.665 1.00 78.19 114 GLY A CA 1
ATOM 953 C C . GLY A 1 114 ? 4.449 -8.111 19.440 1.00 78.19 114 GLY A C 1
ATOM 954 O O . GLY A 1 114 ? 3.690 -9.044 19.211 1.00 78.19 114 GLY A O 1
ATOM 955 N N . SER A 1 115 ? 5.384 -8.193 20.393 1.00 79.56 115 SER A N 1
ATOM 956 C CA . SER A 1 115 ? 5.602 -9.379 21.243 1.00 79.56 115 SER A CA 1
ATOM 957 C C . SER A 1 115 ? 4.858 -9.337 22.586 1.00 79.56 115 SER A C 1
ATOM 959 O O . SER A 1 115 ? 5.120 -10.162 23.467 1.00 79.56 115 SER A O 1
ATOM 961 N N . LYS A 1 116 ? 3.961 -8.366 22.801 1.00 68.38 116 LYS A N 1
ATOM 962 C CA . LYS A 1 116 ? 3.245 -8.219 24.073 1.00 68.38 116 LYS A CA 1
ATOM 963 C C . LYS A 1 116 ? 2.208 -9.337 24.242 1.00 68.38 116 LYS A C 1
ATOM 965 O O . LYS A 1 116 ? 1.466 -9.652 23.319 1.00 68.38 116 LYS A O 1
ATOM 970 N N . LYS A 1 117 ? 2.150 -9.920 25.449 1.00 62.91 117 LYS A N 1
ATOM 971 C CA . LYS A 1 117 ? 1.145 -10.929 25.837 1.00 62.91 117 LYS A CA 1
ATOM 972 C C . LYS A 1 117 ? -0.280 -10.439 25.514 1.00 62.91 117 LYS A C 1
ATOM 974 O O . LYS A 1 117 ? -0.519 -9.232 25.640 1.00 62.91 117 LYS A O 1
ATOM 979 N N . PRO A 1 118 ? -1.214 -11.348 25.166 1.00 68.56 118 PRO A N 1
ATOM 980 C CA . PRO A 1 118 ? -2.602 -10.985 24.898 1.00 68.56 118 PRO A CA 1
ATOM 981 C C . PRO A 1 118 ? -3.183 -10.200 26.077 1.00 68.56 118 PRO A C 1
ATOM 983 O O . PRO A 1 118 ? -2.858 -10.461 27.241 1.00 68.56 118 PRO A O 1
ATOM 986 N N . GLN A 1 119 ? -4.004 -9.197 25.770 1.00 68.75 119 GLN A N 1
ATOM 987 C CA . GLN A 1 119 ? -4.657 -8.390 26.795 1.00 68.75 119 GLN A CA 1
ATOM 988 C C . GLN A 1 119 ? -5.555 -9.290 27.657 1.00 68.75 119 GLN A C 1
ATOM 990 O O . GLN A 1 119 ? -6.168 -10.231 27.154 1.00 68.75 119 GLN A O 1
ATOM 995 N N . LYS A 1 120 ? -5.605 -9.032 28.972 1.00 74.62 120 LYS A N 1
ATOM 996 C CA . LYS A 1 120 ? -6.510 -9.762 29.873 1.00 74.62 120 LYS A CA 1
ATOM 997 C C . LYS A 1 120 ? -7.959 -9.583 29.385 1.00 74.62 120 LYS A C 1
ATOM 999 O O . LYS A 1 120 ? -8.283 -8.482 28.939 1.00 74.62 120 LYS A O 1
ATOM 1004 N N . PRO A 1 121 ? -8.818 -10.614 29.490 1.00 78.44 121 PRO A N 1
ATOM 1005 C CA . PRO A 1 121 ? -10.211 -10.499 29.075 1.00 78.44 121 PRO A CA 1
ATOM 1006 C C . PRO A 1 121 ? -10.918 -9.397 29.873 1.00 78.44 121 PRO A C 1
ATOM 1008 O O . PRO A 1 121 ? -10.651 -9.202 31.062 1.00 78.44 121 PRO A O 1
ATOM 1011 N N . ILE A 1 122 ? -11.798 -8.664 29.197 1.00 81.69 122 ILE A N 1
ATOM 1012 C CA . ILE A 1 122 ? -12.533 -7.530 29.763 1.00 81.69 122 ILE A CA 1
ATOM 1013 C C . ILE A 1 122 ? -13.535 -8.061 30.804 1.00 81.69 122 ILE A C 1
ATOM 1015 O O . ILE A 1 122 ? -14.228 -9.042 30.524 1.00 81.69 122 ILE A O 1
ATOM 1019 N N . PRO A 1 123 ? -13.621 -7.465 32.010 1.00 83.06 123 PRO A N 1
ATOM 1020 C CA . PRO A 1 123 ? -14.560 -7.926 33.027 1.00 83.06 123 PRO A CA 1
ATOM 1021 C C . PRO A 1 123 ? -16.009 -7.694 32.582 1.00 83.06 123 PRO A C 1
ATOM 1023 O O . PRO A 1 123 ? -16.350 -6.627 32.071 1.00 83.06 123 PRO A O 1
ATOM 1026 N N . ARG A 1 124 ? -16.875 -8.687 32.823 1.00 85.19 124 ARG A N 1
ATOM 1027 C CA . ARG A 1 124 ? -18.306 -8.614 32.500 1.00 85.19 124 ARG A CA 1
ATOM 1028 C C . ARG A 1 124 ? -18.995 -7.518 33.335 1.00 85.19 124 ARG A C 1
ATOM 1030 O O . ARG A 1 124 ? -18.746 -7.441 34.542 1.00 85.19 124 ARG A O 1
ATOM 1037 N N . PRO A 1 125 ? -19.879 -6.695 32.744 1.00 86.44 125 PRO A N 1
ATOM 1038 C CA . PRO A 1 125 ? -20.632 -5.688 33.488 1.00 86.44 125 PRO A CA 1
ATOM 1039 C C . PRO A 1 125 ? -21.614 -6.327 34.485 1.00 86.44 125 PRO A C 1
ATOM 1041 O O . PRO A 1 125 ? -22.139 -7.415 34.257 1.00 86.44 125 PRO A O 1
ATOM 1044 N N . GLN A 1 126 ? -21.890 -5.631 35.593 1.00 81.06 126 GLN A N 1
ATOM 1045 C CA . GLN A 1 126 ? -22.767 -6.129 36.668 1.00 81.06 126 GLN A CA 1
ATOM 1046 C C . GLN A 1 126 ? -24.262 -6.095 36.297 1.00 81.06 126 GLN A C 1
ATOM 1048 O O . GLN A 1 126 ? -25.056 -6.884 36.808 1.00 81.06 126 GLN A O 1
ATOM 1053 N N . ASN A 1 127 ? -24.657 -5.189 35.399 1.00 88.44 127 ASN A N 1
ATOM 1054 C CA . ASN A 1 127 ? -26.047 -5.021 34.982 1.00 88.44 127 ASN A CA 1
ATOM 1055 C C . ASN A 1 127 ? -26.482 -6.157 34.047 1.00 88.44 127 ASN A C 1
ATOM 1057 O O . ASN A 1 127 ? -25.827 -6.405 33.040 1.00 88.44 127 ASN A O 1
ATOM 1061 N N . LYS A 1 128 ? -27.633 -6.791 34.311 1.00 87.19 128 LYS A N 1
ATOM 1062 C CA . LYS A 1 128 ? -28.128 -7.939 33.521 1.00 87.19 128 LYS A CA 1
ATOM 1063 C C . LYS A 1 128 ? -28.338 -7.620 32.035 1.00 87.19 128 LYS A C 1
ATOM 1065 O O . LYS A 1 128 ? -27.923 -8.397 31.185 1.00 87.19 128 LYS A O 1
ATOM 1070 N N . ILE A 1 129 ? -28.948 -6.470 31.728 1.00 87.81 129 ILE A N 1
ATOM 1071 C CA . ILE A 1 129 ? -29.203 -6.032 30.343 1.00 87.81 129 ILE A CA 1
ATOM 1072 C C . ILE A 1 129 ? -27.878 -5.763 29.622 1.00 87.81 129 ILE A C 1
ATOM 1074 O O . ILE A 1 129 ? -27.656 -6.242 28.517 1.00 87.81 129 ILE A O 1
ATOM 1078 N N . GLN A 1 130 ? -26.965 -5.051 30.283 1.00 86.88 130 GLN A N 1
ATOM 1079 C CA . GLN A 1 130 ? -25.645 -4.753 29.733 1.00 86.88 130 GLN A CA 1
ATOM 1080 C C . GLN A 1 130 ? -24.803 -6.022 29.548 1.00 86.88 130 GLN A C 1
ATOM 1082 O O . GLN A 1 130 ? -24.075 -6.130 28.570 1.00 86.88 130 GLN A O 1
ATOM 1087 N N . GLY A 1 131 ? -24.933 -6.993 30.456 1.00 88.56 131 GLY A N 1
ATOM 1088 C CA . GLY A 1 131 ? -24.295 -8.302 30.361 1.00 88.56 131 GLY A CA 1
ATOM 1089 C C . GLY A 1 131 ? -24.777 -9.098 29.154 1.00 88.56 131 GLY A C 1
ATOM 1090 O O . GLY A 1 131 ? -23.954 -9.692 28.475 1.00 88.56 131 GLY A O 1
ATOM 1091 N N . LEU A 1 132 ? -26.073 -9.049 28.835 1.00 90.25 132 LEU A N 1
ATOM 1092 C CA . LEU A 1 132 ? -26.618 -9.709 27.646 1.00 90.25 132 LEU A CA 1
ATOM 1093 C C . LEU A 1 132 ? -26.085 -9.079 26.352 1.00 90.25 132 LEU A C 1
ATOM 1095 O O . LEU A 1 132 ? -25.669 -9.799 25.448 1.00 90.25 132 LEU A O 1
ATOM 1099 N N . VAL A 1 133 ? -26.043 -7.743 26.275 1.00 91.69 133 VAL A N 1
ATOM 1100 C CA . VAL A 1 133 ? -25.463 -7.038 25.116 1.00 91.69 133 VAL A CA 1
ATOM 1101 C C . VAL A 1 133 ? -23.962 -7.321 25.004 1.00 91.69 133 VAL A C 1
ATOM 1103 O O . VAL A 1 133 ? -23.467 -7.558 23.908 1.00 91.69 133 VAL A O 1
ATOM 1106 N N . PHE A 1 134 ? -23.243 -7.360 26.128 1.00 91.44 134 PHE A N 1
ATOM 1107 C CA . PHE A 1 134 ? -21.832 -7.745 26.165 1.00 91.44 134 PHE A CA 1
ATOM 1108 C C . PHE A 1 134 ? -21.617 -9.168 25.639 1.00 91.44 134 PHE A C 1
ATOM 1110 O O . PHE A 1 134 ? -20.738 -9.377 24.805 1.00 91.44 134 PHE A O 1
ATOM 1117 N N . ASP A 1 135 ? -22.437 -10.128 26.070 1.00 90.38 135 ASP A N 1
ATOM 1118 C CA . ASP A 1 135 ? -22.333 -11.517 25.623 1.00 90.38 135 ASP A CA 1
ATOM 1119 C C . ASP A 1 135 ? -22.649 -11.658 24.124 1.00 90.38 135 ASP A C 1
ATOM 1121 O O . ASP A 1 135 ? -22.046 -12.495 23.464 1.00 90.38 135 ASP A O 1
ATOM 1125 N N . PHE A 1 136 ? -23.546 -10.835 23.568 1.00 92.44 136 PHE A N 1
ATOM 1126 C CA . PHE A 1 136 ? -23.838 -10.800 22.130 1.00 92.44 136 PHE A CA 1
ATOM 1127 C C . PHE A 1 136 ? -22.685 -10.197 21.315 1.00 92.44 136 PHE A C 1
ATOM 1129 O O . PHE A 1 136 ? -22.198 -10.818 20.375 1.00 92.44 136 PHE A O 1
ATOM 1136 N N . VAL A 1 137 ? -22.204 -9.015 21.706 1.00 91.12 137 VAL A N 1
ATOM 1137 C CA . VAL A 1 137 ? -21.141 -8.279 21.000 1.00 91.12 137 VAL A CA 1
ATOM 1138 C C . VAL A 1 137 ? -19.791 -9.005 21.055 1.00 91.12 137 VAL A C 1
ATOM 1140 O O . VAL A 1 137 ? -18.983 -8.862 20.147 1.00 91.12 137 VAL A O 1
ATOM 1143 N N . THR A 1 138 ? -19.538 -9.793 22.103 1.00 89.31 138 THR A N 1
ATOM 1144 C CA . THR A 1 138 ? -18.279 -10.547 22.266 1.00 89.31 138 THR A CA 1
ATOM 1145 C C . THR A 1 138 ? -18.277 -11.875 21.489 1.00 89.31 138 THR A C 1
ATOM 1147 O O . THR A 1 138 ? -17.265 -12.575 21.462 1.00 89.31 138 THR A O 1
ATOM 1150 N N . GLN A 1 139 ? -19.392 -12.272 20.863 1.00 92.44 139 GLN A N 1
ATOM 1151 C CA . GLN A 1 139 ? -19.425 -13.492 20.054 1.00 92.44 139 GLN A CA 1
ATOM 1152 C C . GLN A 1 139 ? -18.623 -13.327 18.765 1.00 92.44 139 GLN A C 1
ATOM 1154 O O . GLN A 1 139 ? -18.817 -12.381 18.010 1.00 92.44 139 GLN A O 1
ATOM 1159 N N . GLN A 1 140 ? -17.822 -14.342 18.436 1.00 90.44 140 GLN A N 1
ATOM 1160 C CA . GLN A 1 140 ? -17.049 -14.375 17.191 1.00 90.44 140 GLN A CA 1
ATOM 1161 C C . GLN A 1 140 ? -17.933 -14.245 15.937 1.00 90.44 140 GLN A C 1
ATOM 1163 O O . GLN A 1 140 ? -17.500 -13.698 14.928 1.00 90.44 140 GLN A O 1
ATOM 1168 N N . VAL A 1 141 ? -19.181 -14.721 15.994 1.00 93.06 141 VAL A N 1
ATOM 1169 C CA . VAL A 1 141 ? -20.144 -14.593 14.887 1.00 93.06 141 VAL A CA 1
ATOM 1170 C C . VAL A 1 141 ? -20.465 -13.125 14.597 1.00 93.06 141 VAL A C 1
ATOM 1172 O O . VAL A 1 141 ? -20.560 -12.750 13.430 1.00 93.06 141 VAL A O 1
ATOM 1175 N N . PHE A 1 142 ? -20.583 -12.292 15.636 1.00 92.44 142 PHE A N 1
ATOM 1176 C CA . PHE A 1 142 ? -20.815 -10.859 15.483 1.00 92.44 142 PHE A CA 1
ATOM 1177 C C . PHE A 1 142 ? -19.630 -10.199 14.768 1.00 92.44 142 PHE A C 1
ATOM 1179 O O . PHE A 1 142 ? -19.825 -9.562 13.735 1.00 92.44 142 PHE A O 1
ATOM 1186 N N . ASP A 1 143 ? -18.400 -10.458 15.219 1.00 89.81 143 ASP A N 1
ATOM 1187 C CA . ASP A 1 143 ? -17.193 -9.918 14.580 1.00 89.81 143 ASP A CA 1
ATOM 1188 C C . ASP A 1 143 ? -17.045 -10.373 13.115 1.00 89.81 143 ASP A C 1
ATOM 1190 O O . ASP A 1 143 ? -16.726 -9.565 12.241 1.00 89.81 143 ASP A O 1
ATOM 1194 N N . ILE A 1 144 ? -17.333 -11.645 12.808 1.00 93.19 144 ILE A N 1
ATOM 1195 C CA . ILE A 1 144 ? -17.316 -12.154 11.425 1.00 93.19 144 ILE A CA 1
ATOM 1196 C C . ILE A 1 144 ? -18.374 -11.44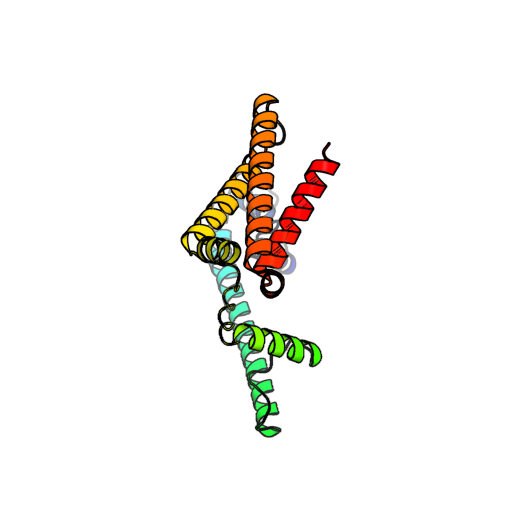6 10.569 1.00 93.19 144 ILE A C 1
ATOM 1198 O O . ILE A 1 144 ? -18.094 -11.103 9.421 1.00 93.19 144 ILE A O 1
ATOM 1202 N N . SER A 1 145 ? -19.572 -11.203 11.107 1.00 93.62 145 SER A N 1
ATOM 1203 C CA . SER A 1 145 ? -20.642 -10.527 10.365 1.00 93.62 145 SER A CA 1
ATOM 1204 C C . SER A 1 145 ? -20.269 -9.091 9.986 1.00 93.62 145 SER A C 1
ATOM 1206 O O . SER A 1 145 ? -20.459 -8.696 8.836 1.00 93.62 145 SER A O 1
ATOM 1208 N N . ILE A 1 146 ? -19.647 -8.346 10.906 1.00 92.19 146 ILE A N 1
ATOM 1209 C CA . ILE A 1 146 ? -19.138 -6.996 10.643 1.00 92.19 146 ILE A CA 1
ATOM 1210 C C . ILE A 1 146 ? -18.011 -7.037 9.609 1.00 92.19 146 ILE A C 1
ATOM 1212 O O . ILE A 1 146 ? -18.012 -6.250 8.667 1.00 92.19 146 ILE A O 1
ATOM 1216 N N . MET A 1 147 ? -17.090 -7.998 9.715 1.00 91.50 147 MET A N 1
ATOM 1217 C CA . MET A 1 147 ? -16.006 -8.153 8.742 1.00 91.50 147 MET A CA 1
ATOM 1218 C C . MET A 1 147 ? -16.534 -8.391 7.318 1.00 91.50 147 MET A C 1
ATOM 1220 O O . MET A 1 147 ? -16.026 -7.800 6.368 1.00 91.50 147 MET A O 1
ATOM 1224 N N . ILE A 1 148 ? -17.589 -9.198 7.165 1.00 94.19 148 ILE A N 1
ATOM 1225 C CA . ILE A 1 148 ? -18.250 -9.408 5.869 1.00 94.19 148 ILE A CA 1
ATOM 1226 C C . ILE A 1 148 ? -18.872 -8.103 5.354 1.00 94.19 148 ILE A C 1
ATOM 1228 O O . ILE A 1 148 ? -18.716 -7.783 4.177 1.00 94.19 148 ILE A O 1
ATOM 1232 N N . LEU A 1 149 ? -19.536 -7.328 6.214 1.00 91.94 149 LEU A N 1
ATOM 1233 C CA . LEU A 1 149 ? -20.137 -6.046 5.833 1.00 91.94 149 LEU A CA 1
ATOM 1234 C C . LEU A 1 149 ? -19.093 -5.009 5.401 1.00 91.94 149 LEU A C 1
ATOM 1236 O O . LEU A 1 149 ? -19.338 -4.280 4.445 1.00 91.94 149 LEU A O 1
ATOM 1240 N N . ILE A 1 150 ? -17.914 -4.983 6.033 1.00 91.75 150 ILE A N 1
ATOM 1241 C CA . ILE A 1 150 ? -16.788 -4.135 5.605 1.00 91.75 150 ILE A CA 1
ATOM 1242 C C . ILE A 1 150 ? -16.323 -4.530 4.197 1.00 91.75 150 ILE A C 1
ATOM 1244 O O . ILE A 1 150 ? -16.113 -3.661 3.351 1.00 91.75 150 ILE A O 1
ATOM 1248 N N . CYS A 1 151 ? -16.197 -5.830 3.913 1.00 93.00 151 CYS A N 1
ATOM 1249 C CA . CYS A 1 151 ? -15.849 -6.305 2.573 1.00 93.00 151 CYS A CA 1
ATOM 1250 C C . CYS A 1 151 ? -16.920 -5.943 1.537 1.00 93.00 151 CYS A C 1
ATOM 1252 O O . CYS A 1 151 ? -16.579 -5.506 0.441 1.00 93.00 151 CYS A O 1
ATOM 1254 N N . LEU A 1 152 ? -18.204 -6.091 1.875 1.00 93.12 152 LEU A N 1
ATOM 1255 C CA . LEU A 1 152 ? -19.298 -5.717 0.978 1.00 93.12 152 LEU A CA 1
ATOM 1256 C C . LEU A 1 152 ? -19.303 -4.212 0.693 1.00 93.12 152 LEU A C 1
ATOM 1258 O O . LEU A 1 152 ? -19.407 -3.833 -0.467 1.00 93.12 152 LEU A O 1
ATOM 1262 N N . ASN A 1 153 ? -19.102 -3.373 1.710 1.00 91.12 153 ASN A N 1
ATOM 1263 C CA . ASN A 1 153 ? -18.984 -1.924 1.544 1.00 91.12 153 ASN A CA 1
ATOM 1264 C C . ASN A 1 153 ? -17.775 -1.529 0.671 1.00 91.12 153 ASN A C 1
ATOM 1266 O O . ASN A 1 153 ? -17.842 -0.600 -0.123 1.00 91.12 153 ASN A O 1
ATOM 1270 N N . MET A 1 154 ? -16.656 -2.254 0.766 1.00 90.50 154 MET A N 1
ATOM 1271 C CA . MET A 1 154 ? -15.515 -2.031 -0.130 1.00 90.50 154 MET A CA 1
ATOM 1272 C C . MET A 1 154 ? -15.883 -2.325 -1.587 1.00 90.50 154 MET A C 1
ATOM 1274 O O . MET A 1 154 ? -15.537 -1.551 -2.473 1.00 90.50 154 MET A O 1
ATOM 1278 N N . VAL A 1 155 ? -16.611 -3.417 -1.834 1.00 92.31 155 VAL A N 1
ATOM 1279 C CA . VAL A 1 155 ? -17.081 -3.763 -3.181 1.00 92.31 155 VAL A CA 1
ATOM 1280 C C . VAL A 1 155 ? -18.051 -2.709 -3.708 1.00 92.31 155 VAL A C 1
ATOM 1282 O O . VAL A 1 155 ? -17.951 -2.356 -4.877 1.00 92.31 155 VAL A O 1
ATOM 1285 N N . THR A 1 156 ? -18.948 -2.163 -2.882 1.00 87.75 156 THR A N 1
ATOM 1286 C CA . THR A 1 156 ? -19.887 -1.129 -3.346 1.00 87.75 156 THR A CA 1
ATOM 1287 C C . THR A 1 156 ? -19.177 0.149 -3.776 1.00 87.75 156 THR A C 1
ATOM 1289 O O . THR A 1 156 ? -19.503 0.676 -4.834 1.00 87.75 156 THR A O 1
ATOM 1292 N N . MET A 1 157 ? -18.137 0.569 -3.050 1.00 86.88 157 MET A N 1
ATOM 1293 C CA . MET A 1 157 ? -17.283 1.695 -3.459 1.00 86.88 157 MET A CA 1
ATOM 1294 C C . MET A 1 157 ? -16.498 1.411 -4.754 1.00 86.88 157 MET A C 1
ATOM 1296 O O . MET A 1 157 ? -16.170 2.333 -5.487 1.00 86.88 157 MET A O 1
ATOM 1300 N N . MET A 1 158 ? -16.180 0.147 -5.061 1.00 89.94 158 MET A N 1
ATOM 1301 C CA . MET A 1 158 ? -15.488 -0.222 -6.308 1.00 89.94 158 MET A CA 1
ATOM 1302 C C . MET A 1 158 ? -16.401 -0.226 -7.541 1.00 89.94 158 MET A C 1
ATOM 1304 O O . MET A 1 158 ? -15.893 -0.244 -8.660 1.00 89.94 158 MET A O 1
ATOM 1308 N N . VAL A 1 159 ? -17.724 -0.274 -7.355 1.00 89.06 159 VAL A N 1
ATOM 1309 C CA . VAL A 1 159 ? -18.703 -0.270 -8.458 1.00 89.06 159 VAL A CA 1
ATOM 1310 C C . VAL A 1 159 ? -18.954 1.151 -8.984 1.00 89.06 159 VAL A C 1
ATOM 1312 O O . VAL A 1 159 ? -19.416 1.309 -10.114 1.00 89.06 159 VAL A O 1
ATOM 1315 N N . GLU A 1 160 ? -18.618 2.182 -8.205 1.00 85.81 160 GLU A N 1
ATOM 1316 C CA . GLU A 1 160 ? -18.728 3.585 -8.616 1.00 85.81 160 GLU A CA 1
ATOM 1317 C C . GLU A 1 160 ? -17.923 3.854 -9.900 1.00 85.81 160 GLU A C 1
ATOM 1319 O O . GLU A 1 160 ? -16.758 3.479 -10.023 1.00 85.81 160 GLU A O 1
ATOM 1324 N N . THR A 1 161 ? -18.566 4.487 -10.883 1.00 89.50 161 THR A N 1
ATOM 1325 C CA . THR A 1 161 ? -17.986 4.820 -12.195 1.00 89.50 161 THR A CA 1
ATOM 1326 C C . THR A 1 161 ? -18.364 6.257 -12.569 1.00 89.50 161 THR A C 1
ATOM 1328 O O . THR A 1 161 ? -19.442 6.712 -12.192 1.00 89.50 161 THR A O 1
ATOM 1331 N N . ASP A 1 162 ? -17.507 6.957 -13.322 1.00 80.94 162 ASP A N 1
ATOM 1332 C CA . ASP A 1 162 ? -17.672 8.387 -13.645 1.00 80.94 162 ASP A CA 1
ATOM 1333 C C . ASP A 1 162 ? -18.979 8.716 -14.405 1.00 80.94 162 ASP A C 1
ATOM 1335 O O . ASP A 1 162 ? -19.625 9.714 -14.097 1.00 80.94 162 ASP A O 1
ATOM 1339 N N . ASP A 1 163 ? -19.420 7.860 -15.338 1.00 82.12 163 ASP A N 1
ATOM 1340 C CA . ASP A 1 163 ? -20.642 8.056 -16.144 1.00 82.12 163 ASP A CA 1
ATOM 1341 C C . ASP A 1 163 ? -21.780 7.107 -15.716 1.00 82.12 163 ASP A C 1
ATOM 1343 O O . ASP A 1 163 ? -22.303 6.311 -16.505 1.00 82.12 163 ASP A O 1
ATOM 1347 N N . GLN A 1 164 ? -22.154 7.143 -14.438 1.00 85.31 164 GLN A N 1
ATOM 1348 C CA . GLN A 1 164 ? -23.227 6.300 -13.906 1.00 85.31 164 GLN A CA 1
ATOM 1349 C C . GLN A 1 164 ? -24.629 6.884 -14.152 1.00 85.31 164 GLN A C 1
ATOM 1351 O O . GLN A 1 164 ? -24.852 8.093 -14.163 1.00 85.31 164 GLN A O 1
ATOM 1356 N N . SER A 1 165 ? -25.603 5.999 -14.385 1.00 90.75 165 SER A N 1
ATOM 1357 C CA . SER A 1 165 ? -27.005 6.399 -14.536 1.00 90.75 165 SER A CA 1
ATOM 1358 C C . SER A 1 165 ? -27.562 6.945 -13.216 1.00 90.75 165 SER A C 1
ATOM 1360 O O . SER A 1 165 ? -27.135 6.529 -12.138 1.00 90.75 165 SER A O 1
ATOM 1362 N N . LYS A 1 166 ? -28.565 7.827 -13.284 1.00 89.44 166 LYS A N 1
ATOM 1363 C CA . LYS A 1 166 ? -29.215 8.373 -12.077 1.00 89.44 166 LYS A CA 1
ATOM 1364 C C . LYS A 1 166 ? -29.800 7.272 -11.186 1.00 89.44 166 LYS A C 1
ATOM 1366 O O . LYS A 1 166 ? -29.650 7.322 -9.975 1.00 89.44 166 LYS A O 1
ATOM 1371 N N . ASP A 1 167 ? -30.364 6.228 -11.795 1.00 90.06 167 ASP A N 1
ATOM 1372 C CA . ASP A 1 167 ? -30.918 5.085 -11.060 1.00 90.06 167 ASP A CA 1
ATOM 1373 C C . ASP A 1 167 ? -29.828 4.322 -10.285 1.00 90.06 167 ASP A C 1
ATOM 1375 O O . ASP A 1 167 ? -30.045 3.900 -9.150 1.00 90.06 167 ASP A O 1
ATOM 1379 N N . THR A 1 168 ? -28.638 4.152 -10.875 1.00 87.88 168 THR A N 1
ATOM 1380 C CA . THR A 1 168 ? -27.501 3.515 -10.190 1.00 87.88 168 THR A CA 1
ATOM 1381 C C . THR A 1 168 ? -26.948 4.389 -9.068 1.00 87.88 168 THR A C 1
ATOM 1383 O O . THR A 1 168 ? -26.661 3.863 -7.997 1.00 87.88 168 THR A O 1
ATOM 1386 N N . GLU A 1 169 ? -26.866 5.705 -9.273 1.00 89.06 169 GLU A N 1
ATOM 1387 C CA . GLU A 1 169 ? -26.434 6.664 -8.249 1.00 89.06 169 GLU A CA 1
ATOM 1388 C C . GLU A 1 169 ? -27.378 6.649 -7.034 1.00 89.06 169 GLU A C 1
ATOM 1390 O O . GLU A 1 169 ? -26.926 6.517 -5.895 1.00 89.06 169 GLU A O 1
ATOM 1395 N N . ASP A 1 170 ? -28.694 6.666 -7.271 1.00 89.88 170 ASP A N 1
ATOM 1396 C CA . ASP A 1 170 ? -29.709 6.602 -6.216 1.00 89.88 170 ASP A CA 1
ATOM 1397 C C . ASP A 1 170 ? -29.643 5.281 -5.428 1.00 89.88 170 ASP A C 1
ATOM 1399 O O . ASP A 1 170 ? -29.726 5.271 -4.194 1.00 89.88 170 ASP A O 1
ATOM 1403 N N . VAL A 1 171 ? -29.462 4.145 -6.115 1.00 91.19 171 VAL A N 1
ATOM 1404 C CA . VAL A 1 171 ? -29.303 2.837 -5.456 1.00 91.19 171 VAL A CA 1
ATOM 1405 C C . VAL A 1 171 ? -28.037 2.811 -4.601 1.00 91.19 171 VAL A C 1
ATOM 1407 O O . VAL A 1 171 ? -28.098 2.385 -3.444 1.00 91.19 171 VAL A O 1
ATOM 1410 N N . LEU A 1 172 ? -26.906 3.285 -5.129 1.00 90.31 172 LEU A N 1
ATOM 1411 C CA . LEU A 1 172 ? -25.645 3.343 -4.389 1.00 90.31 172 LEU A CA 1
ATOM 1412 C C . LEU A 1 172 ? -25.750 4.272 -3.173 1.00 90.31 172 LEU A C 1
ATOM 1414 O O . LEU A 1 172 ? -25.272 3.911 -2.097 1.00 90.31 172 LEU A O 1
ATOM 1418 N N . TYR A 1 173 ? -26.447 5.405 -3.289 1.00 89.38 173 TYR A N 1
ATOM 1419 C CA . TYR A 1 173 ? -26.717 6.301 -2.164 1.00 89.38 173 TYR A CA 1
ATOM 1420 C C . TYR A 1 173 ? -27.464 5.590 -1.027 1.00 89.38 173 TYR A C 1
ATOM 1422 O O . TYR A 1 173 ? -27.051 5.658 0.137 1.00 89.38 173 TYR A O 1
ATOM 1430 N N . TRP A 1 174 ? -28.548 4.874 -1.344 1.00 91.12 174 TRP A N 1
ATOM 1431 C CA . TRP A 1 174 ? -29.315 4.131 -0.341 1.00 91.12 174 TRP A CA 1
ATOM 1432 C C . TRP A 1 174 ? -28.505 3.000 0.288 1.00 91.12 174 TRP A C 1
ATOM 1434 O O . TRP A 1 174 ? -28.565 2.810 1.505 1.00 91.12 174 TRP A O 1
ATOM 1444 N N . VAL A 1 175 ? -27.715 2.280 -0.508 1.00 92.19 175 VAL A N 1
ATOM 1445 C CA . VAL A 1 175 ? -26.835 1.211 -0.021 1.00 92.19 175 VAL A CA 1
ATOM 1446 C C . VAL A 1 175 ? -25.761 1.767 0.922 1.00 92.19 175 VAL A C 1
ATOM 1448 O O . VAL A 1 175 ? -25.623 1.275 2.045 1.00 92.19 175 VAL A O 1
ATOM 1451 N N . ASN A 1 176 ? -25.071 2.842 0.534 1.00 90.69 176 ASN A N 1
ATOM 1452 C CA . ASN A 1 176 ? -24.084 3.524 1.375 1.00 90.69 176 ASN A CA 1
ATOM 1453 C C . ASN A 1 176 ? -24.719 4.054 2.673 1.00 90.69 176 ASN A C 1
ATOM 1455 O O . ASN A 1 176 ? -24.135 3.941 3.753 1.00 90.69 176 ASN A O 1
ATOM 1459 N N . PHE A 1 177 ? -25.954 4.562 2.615 1.00 91.00 177 PHE A N 1
ATOM 1460 C CA . PHE A 1 177 ? -26.676 4.974 3.816 1.00 91.00 177 PHE A CA 1
ATOM 1461 C C . PHE A 1 177 ? -26.968 3.805 4.766 1.00 91.00 177 PHE A C 1
ATOM 1463 O O . PHE A 1 177 ? -26.784 3.950 5.977 1.00 91.00 177 PHE A O 1
ATOM 1470 N N . VAL A 1 178 ? -27.379 2.645 4.242 1.00 93.06 178 VAL A N 1
ATOM 1471 C CA . VAL A 1 178 ? -27.589 1.435 5.053 1.00 93.06 178 VAL A CA 1
ATOM 1472 C C . VAL A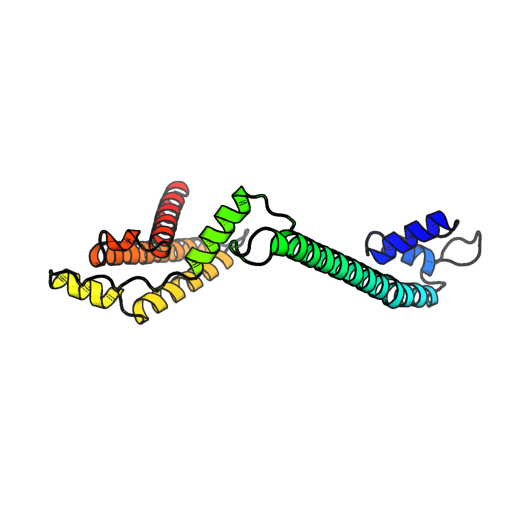 1 178 ? -26.293 1.019 5.751 1.00 93.06 178 VAL A C 1
ATOM 1474 O O . VAL A 1 178 ? -26.326 0.749 6.952 1.00 93.06 178 VAL A O 1
ATOM 1477 N N . PHE A 1 179 ? -25.148 1.039 5.060 1.00 92.44 179 PHE A N 1
ATOM 1478 C CA . PHE A 1 179 ? -23.856 0.736 5.684 1.00 92.44 179 PHE A CA 1
ATOM 1479 C C . PHE A 1 179 ? -23.525 1.687 6.839 1.00 92.44 179 PHE A C 1
ATOM 1481 O O . PHE A 1 179 ? -23.171 1.226 7.924 1.00 92.44 179 PHE A O 1
ATOM 1488 N N . ILE A 1 180 ? -23.723 2.998 6.660 1.00 92.00 180 ILE A N 1
ATOM 1489 C CA . ILE A 1 180 ? -23.505 3.989 7.728 1.00 92.00 180 ILE A CA 1
ATOM 1490 C C . ILE A 1 180 ? -24.382 3.688 8.949 1.00 92.00 180 ILE A C 1
ATOM 1492 O O . ILE A 1 180 ? -23.897 3.738 10.082 1.00 92.00 180 ILE A O 1
ATOM 1496 N N . VAL A 1 181 ? -25.662 3.362 8.747 1.00 93.75 181 VAL A N 1
ATOM 1497 C CA . VAL A 1 181 ? -26.583 3.022 9.844 1.00 93.75 181 VAL A CA 1
ATOM 1498 C C . VAL A 1 181 ? -26.122 1.763 10.581 1.00 93.75 181 VAL A C 1
ATOM 1500 O O . VAL A 1 181 ? -26.127 1.749 11.813 1.00 93.75 181 VAL A O 1
ATOM 1503 N N . VAL A 1 182 ? -25.687 0.729 9.857 1.00 94.06 182 VAL A N 1
ATOM 1504 C CA . VAL A 1 182 ? -25.224 -0.529 10.459 1.00 94.06 182 VAL A CA 1
ATOM 1505 C C . VAL A 1 182 ? -23.940 -0.328 11.269 1.00 94.06 182 VAL A C 1
ATOM 1507 O O . VAL A 1 182 ? -23.906 -0.738 12.429 1.00 94.06 182 VAL A O 1
ATOM 1510 N N . PHE A 1 183 ? -22.930 0.367 10.732 1.00 94.12 183 PHE A N 1
ATOM 1511 C CA . PHE A 1 183 ? -21.684 0.644 11.464 1.00 94.12 183 PHE A CA 1
ATOM 1512 C C . PHE A 1 183 ? -21.895 1.600 12.647 1.00 94.12 183 PHE A C 1
ATOM 1514 O O . PHE A 1 183 ? -21.315 1.424 13.718 1.00 94.12 183 PHE A O 1
ATOM 1521 N N . THR A 1 184 ? -22.806 2.571 12.521 1.00 93.25 184 THR A N 1
ATOM 1522 C CA . THR A 1 184 ? -23.204 3.418 13.660 1.00 93.25 184 THR A CA 1
ATOM 1523 C C . THR A 1 184 ? -23.880 2.584 14.752 1.00 93.25 184 THR A C 1
ATOM 1525 O O . THR A 1 184 ? -23.606 2.770 15.939 1.00 93.25 184 THR A O 1
ATOM 1528 N N . GLY A 1 185 ? -24.744 1.637 14.370 1.00 93.62 185 GLY A N 1
ATOM 1529 C CA . GLY A 1 185 ? -25.384 0.704 15.295 1.00 93.62 185 GLY A CA 1
ATOM 1530 C C . GLY A 1 185 ? -24.377 -0.195 16.012 1.00 93.62 185 GLY A C 1
ATOM 1531 O O . GLY A 1 185 ? -24.447 -0.338 17.233 1.00 93.62 185 GLY A O 1
ATOM 1532 N N . GLU A 1 186 ? -23.406 -0.746 15.284 1.00 93.38 186 GLU A N 1
ATOM 1533 C CA . GLU A 1 186 ? -22.298 -1.517 15.853 1.00 93.38 186 GLU A CA 1
ATOM 1534 C C . GLU A 1 186 ? -21.520 -0.701 16.890 1.00 93.38 186 GLU A C 1
ATOM 1536 O O . GLU A 1 186 ? -21.343 -1.157 18.025 1.00 93.38 186 GLU A O 1
ATOM 1541 N N . PHE A 1 187 ? -21.102 0.517 16.530 1.00 92.69 187 PHE A N 1
ATOM 1542 C CA . PHE A 1 187 ? -20.389 1.417 17.429 1.00 92.69 187 PHE A CA 1
ATOM 1543 C C . PHE A 1 187 ? -21.175 1.654 18.724 1.00 92.69 187 PHE A C 1
ATOM 1545 O O . PHE A 1 187 ? -20.630 1.483 19.817 1.00 92.69 187 PHE A O 1
ATOM 1552 N N . LEU A 1 188 ? -22.464 1.998 18.626 1.00 93.44 188 LEU A N 1
ATOM 1553 C CA . LEU A 1 188 ? -23.308 2.254 19.795 1.00 93.44 188 LEU A CA 1
ATOM 1554 C C . LEU A 1 188 ? -23.476 1.006 20.674 1.00 93.44 188 LEU A C 1
ATOM 1556 O O . LEU A 1 188 ? -23.392 1.104 21.902 1.00 93.44 188 LEU A O 1
ATOM 1560 N N . LEU A 1 189 ? -23.662 -0.171 20.067 1.00 92.38 189 LEU A N 1
ATOM 1561 C CA . LEU A 1 189 ? -23.763 -1.444 20.787 1.00 92.38 189 LEU A CA 1
ATOM 1562 C C . LEU A 1 189 ? -22.457 -1.783 21.519 1.00 92.38 189 LEU A C 1
ATOM 1564 O O . LEU A 1 189 ? -22.484 -2.098 22.714 1.00 92.38 189 LEU A O 1
ATOM 1568 N N . LYS A 1 190 ? -21.307 -1.662 20.844 1.00 90.81 190 LYS A N 1
ATOM 1569 C CA . LYS A 1 190 ? -19.986 -1.894 21.444 1.00 90.81 190 LYS A CA 1
ATOM 1570 C C . LYS A 1 190 ? -19.669 -0.875 22.541 1.00 90.81 190 LYS A C 1
ATOM 1572 O O . LYS A 1 190 ? -19.132 -1.256 23.584 1.00 90.81 190 LYS A O 1
ATOM 1577 N N . LEU A 1 191 ? -20.039 0.394 22.359 1.00 91.94 191 LEU A N 1
ATOM 1578 C CA . LEU A 1 191 ? -19.856 1.444 23.362 1.00 91.94 191 LEU A CA 1
ATOM 1579 C C . LEU A 1 191 ? -20.686 1.165 24.623 1.00 91.94 191 LEU A C 1
ATOM 1581 O O . LEU A 1 191 ? -20.172 1.293 25.736 1.00 91.94 191 LEU A O 1
ATOM 1585 N N . PHE A 1 192 ? -21.940 0.729 24.470 1.00 91.19 192 PHE A N 1
ATOM 1586 C CA . PHE A 1 192 ? -22.803 0.369 25.597 1.00 91.19 192 PHE A CA 1
ATOM 1587 C C . PHE A 1 192 ? -22.296 -0.875 26.349 1.00 91.19 192 PHE A C 1
ATOM 1589 O O . PHE A 1 192 ? -22.271 -0.897 27.584 1.00 91.19 192 PHE A O 1
ATOM 1596 N N . ALA A 1 193 ? -21.840 -1.898 25.620 1.00 89.69 193 ALA A N 1
ATOM 1597 C CA . ALA A 1 193 ? -21.313 -3.132 26.198 1.00 89.69 193 ALA A CA 1
ATOM 1598 C C . ALA A 1 193 ? -19.985 -2.930 26.950 1.00 89.69 193 ALA A C 1
ATOM 1600 O O . ALA A 1 193 ? -19.838 -3.391 28.082 1.00 89.69 193 ALA A O 1
ATOM 1601 N N . LEU A 1 194 ? -19.018 -2.246 26.328 1.00 88.06 194 LEU A N 1
ATOM 1602 C CA . LEU A 1 194 ? -17.617 -2.207 26.772 1.00 88.06 194 LEU A CA 1
ATOM 1603 C C . LEU A 1 194 ? -17.248 -0.914 27.520 1.00 88.06 194 LEU A C 1
ATOM 1605 O O . LEU A 1 194 ? -16.277 -0.893 28.283 1.00 88.06 194 LEU A O 1
ATOM 1609 N N . ARG A 1 195 ? -18.016 0.169 27.337 1.00 88.06 195 ARG A N 1
ATOM 1610 C CA . ARG A 1 195 ? -17.830 1.479 27.982 1.00 88.06 195 ARG A CA 1
ATOM 1611 C C . ARG A 1 195 ? -16.382 1.986 27.864 1.00 88.06 195 ARG A C 1
ATOM 1613 O O . ARG A 1 195 ? -15.927 2.271 26.765 1.00 88.06 195 ARG A O 1
ATOM 1620 N N . HIS A 1 196 ? -15.626 2.091 28.962 1.00 85.12 196 HIS A N 1
ATOM 1621 C CA . HIS A 1 196 ? -14.240 2.586 28.922 1.00 85.12 196 HIS A CA 1
ATOM 1622 C C . HIS A 1 196 ? -13.263 1.587 28.283 1.00 85.12 196 HIS A C 1
ATOM 1624 O O . HIS A 1 196 ? -12.264 2.002 27.700 1.00 85.12 196 HIS A O 1
ATOM 1630 N N . TYR A 1 197 ? -13.562 0.284 28.341 1.00 87.38 197 TYR A N 1
ATOM 1631 C CA . TYR A 1 197 ? -12.721 -0.741 27.721 1.00 87.38 197 TYR A CA 1
ATOM 1632 C C . TYR A 1 197 ? -12.774 -0.693 26.190 1.00 87.38 197 TYR A C 1
ATOM 1634 O O . TYR A 1 197 ? -11.834 -1.141 25.537 1.00 87.38 197 TYR A O 1
ATOM 1642 N N . TYR A 1 198 ? -13.819 -0.083 25.616 1.00 88.31 198 TYR A N 1
ATOM 1643 C CA . TYR A 1 198 ? -13.945 0.119 24.174 1.00 88.31 198 TYR A CA 1
ATOM 1644 C C . TYR A 1 198 ? -12.729 0.857 23.591 1.00 88.31 198 TYR A C 1
ATOM 1646 O O . TYR A 1 198 ? -12.103 0.369 22.654 1.00 88.31 198 TYR A O 1
ATOM 1654 N N . PHE A 1 199 ? -12.326 1.967 24.222 1.00 89.56 199 PHE A N 1
ATOM 1655 C CA . PHE A 1 199 ? -11.210 2.819 23.788 1.00 89.56 199 PHE A CA 1
ATOM 1656 C C . PHE A 1 199 ? -9.820 2.223 24.056 1.00 89.56 199 PHE A C 1
ATOM 1658 O O . PHE A 1 199 ? -8.810 2.814 23.686 1.00 89.56 199 PHE A O 1
ATOM 1665 N N . THR A 1 200 ? -9.742 1.062 24.714 1.00 87.19 200 THR A N 1
ATOM 1666 C CA . THR A 1 200 ? -8.456 0.396 24.983 1.00 87.19 200 THR A CA 1
ATOM 1667 C C . THR A 1 200 ? -7.961 -0.382 23.759 1.00 87.19 200 THR A C 1
ATOM 1669 O O . THR A 1 200 ? -6.758 -0.605 23.607 1.00 87.19 200 THR A O 1
ATOM 1672 N N . ASN A 1 201 ? -8.877 -0.792 22.875 1.00 84.81 201 ASN A N 1
ATOM 1673 C CA . ASN A 1 201 ? -8.555 -1.483 21.633 1.00 84.81 201 ASN A CA 1
ATOM 1674 C C . ASN A 1 201 ? -8.407 -0.474 20.483 1.00 84.81 201 ASN A C 1
ATOM 1676 O O . ASN A 1 201 ? -9.372 0.191 20.113 1.00 84.81 201 ASN A O 1
ATOM 1680 N N . GLY A 1 202 ? -7.215 -0.401 19.882 1.00 87.62 202 GLY A N 1
ATOM 1681 C CA . GLY A 1 202 ? -6.940 0.500 18.758 1.00 87.62 202 GLY A CA 1
ATOM 1682 C C . GLY A 1 202 ? -7.820 0.241 17.531 1.00 87.62 202 GLY A C 1
ATOM 1683 O O . GLY A 1 202 ? -8.165 1.186 16.832 1.00 87.62 202 GLY A O 1
ATOM 1684 N N . TRP A 1 203 ? -8.249 -1.007 17.311 1.00 86.75 203 TRP A N 1
ATOM 1685 C CA . TRP A 1 203 ? -9.158 -1.352 16.213 1.00 86.75 203 TRP A CA 1
ATOM 1686 C C . TRP A 1 203 ? -10.551 -0.746 16.389 1.00 86.75 203 TRP A C 1
ATOM 1688 O O . TRP A 1 203 ? -11.103 -0.204 15.441 1.00 86.75 203 TRP A O 1
ATOM 1698 N N . ASN A 1 204 ? -11.077 -0.756 17.615 1.00 89.44 204 ASN A N 1
ATOM 1699 C CA . ASN A 1 204 ? -12.349 -0.108 17.930 1.00 89.44 204 ASN A CA 1
ATOM 1700 C C . ASN A 1 204 ? -12.246 1.417 17.776 1.00 89.44 204 ASN A C 1
ATOM 1702 O O . ASN A 1 204 ? -13.161 2.055 17.280 1.00 89.44 204 ASN A O 1
ATOM 1706 N N . VAL A 1 205 ? -11.118 2.018 18.175 1.00 90.75 205 VAL A N 1
ATOM 1707 C CA . VAL A 1 205 ? -10.898 3.462 17.985 1.00 90.75 205 VAL A CA 1
ATOM 1708 C C . VAL A 1 205 ? -10.858 3.822 16.498 1.00 90.75 205 VAL A C 1
ATOM 1710 O O . VAL A 1 205 ? -11.462 4.815 16.105 1.00 90.75 205 VAL A O 1
ATOM 1713 N N . PHE A 1 206 ? -10.176 3.017 15.679 1.00 89.31 206 PHE A N 1
ATOM 1714 C CA . PHE A 1 206 ? -10.152 3.192 14.226 1.00 89.31 206 PHE A CA 1
ATOM 1715 C C . PHE A 1 206 ? -11.563 3.131 13.625 1.00 89.31 206 PHE A C 1
ATOM 1717 O O . PHE A 1 206 ? -11.931 4.014 12.856 1.00 89.31 206 PHE A O 1
ATOM 1724 N N . ASP A 1 207 ? -12.364 2.152 14.041 1.00 89.19 207 ASP A N 1
ATOM 1725 C CA . ASP A 1 207 ? -13.743 1.968 13.586 1.00 89.19 207 ASP A CA 1
ATOM 1726 C C . ASP A 1 207 ? -14.633 3.201 13.861 1.00 89.19 207 ASP A C 1
ATOM 1728 O O . ASP A 1 207 ? -15.269 3.731 12.951 1.00 89.19 207 ASP A O 1
ATOM 1732 N N . VAL A 1 208 ? -14.578 3.785 15.067 1.00 90.50 208 VAL A N 1
ATOM 1733 C CA . VAL A 1 208 ? -15.317 5.035 15.367 1.00 90.50 208 VAL A CA 1
ATOM 1734 C C . VAL A 1 208 ? -14.884 6.198 14.497 1.00 90.50 208 VAL A C 1
ATOM 1736 O O . VAL A 1 208 ? -15.721 6.991 14.070 1.00 90.50 208 VAL A O 1
ATOM 1739 N N . VAL A 1 209 ? -13.579 6.339 14.258 1.00 92.56 209 VAL A N 1
ATOM 1740 C CA . VAL A 1 209 ? -13.068 7.414 13.404 1.00 92.56 209 VAL A CA 1
ATOM 1741 C C . VAL A 1 209 ? -13.635 7.269 11.995 1.00 92.56 209 VAL A C 1
ATOM 1743 O O . VAL A 1 209 ? -14.091 8.264 11.435 1.00 92.56 209 VAL A O 1
ATOM 1746 N N . VAL A 1 210 ? -13.678 6.048 11.454 1.00 89.38 210 VAL A N 1
ATOM 1747 C CA . VAL A 1 210 ? -14.289 5.771 10.147 1.00 89.38 210 VAL A CA 1
ATOM 1748 C C . VAL A 1 210 ? -15.774 6.140 10.153 1.00 89.38 210 VAL A C 1
ATOM 1750 O O . VAL A 1 210 ? -16.196 6.903 9.290 1.00 89.38 210 VAL A O 1
ATOM 1753 N N . VAL A 1 211 ? -16.547 5.712 11.157 1.00 91.06 211 VAL A N 1
ATOM 1754 C CA . VAL A 1 211 ? -17.980 6.048 11.268 1.00 91.06 211 VAL A CA 1
ATOM 1755 C C . VAL A 1 211 ? -18.213 7.562 11.326 1.00 91.06 211 VAL A C 1
ATOM 1757 O O . VAL A 1 211 ? -19.081 8.081 10.622 1.00 91.06 211 VAL A O 1
ATOM 1760 N N . ILE A 1 212 ? -17.430 8.298 12.122 1.00 92.06 212 ILE A N 1
ATOM 1761 C CA . ILE A 1 212 ? -17.537 9.762 12.215 1.00 92.06 212 ILE A CA 1
ATOM 1762 C C . ILE A 1 212 ? -17.234 10.410 10.861 1.00 92.06 212 ILE A C 1
ATOM 1764 O O . ILE A 1 212 ? -17.990 11.280 10.426 1.00 92.06 212 ILE A O 1
ATOM 1768 N N . LEU A 1 213 ? -16.162 9.986 10.184 1.00 90.62 213 LEU A N 1
ATOM 1769 C CA . LEU A 1 213 ? -15.803 10.506 8.864 1.00 90.62 213 LEU A CA 1
ATOM 1770 C C . LEU A 1 213 ? -16.893 10.221 7.824 1.00 90.62 213 LEU A C 1
ATOM 1772 O O . LEU A 1 213 ? -17.207 11.109 7.036 1.00 90.62 213 LEU A O 1
ATOM 1776 N N . SER A 1 214 ? -17.522 9.044 7.853 1.00 88.56 214 SER A N 1
ATOM 1777 C CA . SER A 1 214 ? -18.633 8.707 6.954 1.00 88.56 214 SER A CA 1
ATOM 1778 C C . SER A 1 214 ? -19.871 9.573 7.198 1.00 88.56 214 SER A C 1
ATOM 1780 O O . SER A 1 214 ? -20.503 10.026 6.245 1.00 88.56 214 SER A O 1
ATOM 1782 N N . ILE A 1 215 ? -20.208 9.855 8.460 1.00 89.25 215 ILE A N 1
ATOM 1783 C CA . ILE A 1 215 ? -21.325 10.746 8.806 1.00 89.25 215 ILE A CA 1
ATOM 1784 C C . ILE A 1 215 ? -21.030 12.174 8.337 1.00 89.25 215 ILE A C 1
ATOM 1786 O O . ILE A 1 215 ? -21.869 12.790 7.683 1.00 89.25 215 ILE A O 1
ATOM 1790 N N . VAL A 1 216 ? -19.835 12.692 8.636 1.00 92.06 216 VAL A N 1
ATOM 1791 C CA . VAL A 1 216 ? -19.406 14.033 8.213 1.00 92.06 216 VAL A CA 1
ATOM 1792 C C . VAL A 1 216 ? -19.396 14.147 6.688 1.00 92.06 216 VAL A C 1
ATOM 1794 O O . VAL A 1 216 ? -19.931 15.114 6.156 1.00 92.06 216 VAL A O 1
ATOM 1797 N N . GLY A 1 217 ? -18.864 13.142 5.987 1.00 87.50 217 GLY A N 1
ATOM 1798 C CA . GLY A 1 217 ? -18.878 13.073 4.527 1.00 87.50 217 GLY A CA 1
ATOM 1799 C C . GLY A 1 217 ? -20.295 13.121 3.958 1.00 87.50 217 GLY A C 1
ATOM 1800 O O . GLY A 1 217 ? -20.559 13.906 3.054 1.00 87.50 217 GLY A O 1
ATOM 1801 N N . LYS A 1 218 ? -21.238 12.372 4.547 1.00 85.25 218 LYS A N 1
ATOM 1802 C CA . LYS A 1 218 ? -22.646 12.412 4.134 1.00 85.25 218 LYS A CA 1
ATOM 1803 C C . LYS A 1 218 ? -23.269 13.801 4.306 1.00 85.25 218 LYS A C 1
ATOM 1805 O O . LYS A 1 218 ? -23.996 14.243 3.426 1.00 85.25 218 LYS A O 1
ATOM 1810 N N . TYR A 1 219 ? -23.015 14.478 5.428 1.00 85.56 219 TYR A N 1
ATOM 1811 C CA . TYR A 1 219 ? -23.554 15.823 5.671 1.00 85.56 219 TYR A CA 1
ATOM 1812 C C . TYR A 1 219 ? -22.902 16.906 4.807 1.00 85.56 219 TYR A C 1
ATOM 1814 O O . TYR A 1 219 ? -23.544 17.913 4.547 1.00 85.56 219 TYR A O 1
ATOM 1822 N N . LEU A 1 220 ? -21.648 16.722 4.385 1.00 84.81 220 LEU A N 1
ATOM 1823 C CA . LEU A 1 220 ? -20.955 17.636 3.471 1.00 84.81 220 LEU A CA 1
ATOM 1824 C C . LEU A 1 220 ? -21.372 17.454 2.007 1.00 84.81 220 LEU A C 1
ATOM 1826 O O . LEU A 1 220 ? -21.244 18.391 1.228 1.00 84.81 220 LEU A O 1
ATOM 1830 N N . ALA A 1 221 ? -21.815 16.253 1.631 1.00 70.31 221 ALA A N 1
ATOM 1831 C CA . ALA A 1 221 ? -22.309 15.940 0.290 1.00 70.31 221 ALA A CA 1
ATOM 1832 C C . ALA A 1 221 ? -23.798 16.297 0.082 1.00 70.31 221 ALA A C 1
ATOM 1834 O O . ALA A 1 221 ? -24.303 16.157 -1.029 1.00 70.31 221 ALA A O 1
ATOM 1835 N N . LEU A 1 222 ? -24.486 16.715 1.152 1.00 56.50 222 LEU A N 1
ATOM 1836 C CA . LEU A 1 222 ? -25.865 17.221 1.174 1.00 56.50 222 LEU A CA 1
ATOM 1837 C C . LEU A 1 222 ? -25.886 18.732 0.913 1.00 56.50 222 LEU A C 1
ATOM 1839 O O . LEU A 1 222 ? -26.805 19.176 0.191 1.00 56.50 222 LEU A O 1
#

Organism: Tetraodon nigroviridis (NCBI:txid99883)

Secondary structure (DSSP, 8-state):
--SSHHHHHHHHHHHHTTSSHHHHHHHHHT--STTPPP-TTTTTTHHHHHHHIIIIIIHHHHHHHHHHHHHHHHHHHHHHHHHHHTT-TTS-S---TT--HHHHHHHHHHHHHHTPPPPPPPPPPSSHHHHHHHHHHTSHHHHHHHHHHHHHHHHHHHH--TT--HHHHHHHHHHHHHHHHHHHHHHHHHHHHHGGGGGGSHHHHHHHHHHHHHHHHHHH--

pLDDT: mean 85.47, std 11.96, range [41.5, 95.5]